Protein AF-A0A7S1RUU5-F1 (afdb_monomer_lite)

Organism: Alexandrium catenella (NCBI:txid2925)

Radius of gyration: 19.81 Å; chains: 1; bounding box: 54×45×50 Å

Foldseek 3Di:
DDADDADAPFPPPPPPPPPPPPPVAQFDWDDDPPDIDTARPVDRDQDDAAAALCLVPDDDDPVSLVQLQCLLLQQRLSLQACDPPRPSHLVVLLVSLLCSQQLVVDDPVCSSVCLVPQQAAEDELHCPFQSSHQSLSNVLSNQLSCQVSCVNSVDDHYYHYDYHPHDARQQLRSLQQAALVSSLVSLVVCQVDPDANSRHPDDQSNADDPVSGRSGDNDSQSHARDHNVNVCVVPVPPHSVVQSVLLVVLCVVCSNPSSHHSRNSSVVSDPDD

pLDDT: mean 83.06, std 15.88, range [25.0, 97.94]

Secondary structure (DSSP, 8-state):
-PPPP-----TTS-----TTS-TT--EEEEEETTEEEEEESS------PPPP-STTTSPPSHHHHHHHHHHTTT--GGGG---TT-TT-HHHHHHHHHHHH-GGGS-TTTHHHHHHH---EEE-STT-GGG---HHHHHHHHHHHHHHHHHHHTS---EEE---SS-SS-TTGGGGGS-HHHHHHHHHHHHHSPPPGGG----GGGSBTTTT-B-S---GGG--S--HHHHHHHHTTS-HHHHHHHHHHHHHHTTT--SS-HHHHHHHHS---

Structure (mmCIF, N/CA/C/O backbone):
data_AF-A0A7S1RUU5-F1
#
_entry.id   AF-A0A7S1RUU5-F1
#
loop_
_atom_site.group_PDB
_atom_site.id
_atom_site.type_symbol
_atom_site.label_atom_id
_atom_site.label_alt_id
_atom_site.label_comp_id
_atom_site.label_asym_id
_atom_site.label_entity_id
_atom_site.label_seq_id
_atom_site.pdbx_PDB_ins_code
_atom_site.Cartn_x
_atom_site.Cartn_y
_atom_site.Cartn_z
_atom_site.occupancy
_atom_site.B_iso_or_equiv
_atom_site.auth_seq_id
_atom_site.auth_comp_id
_atom_site.auth_asym_id
_atom_site.auth_atom_id
_atom_site.pdbx_PDB_model_num
ATOM 1 N N . LEU A 1 1 ? 2.319 -12.637 14.280 1.00 29.95 1 LEU A N 1
ATOM 2 C CA . LEU A 1 1 ? 2.050 -12.826 12.838 1.00 29.95 1 LEU A CA 1
ATOM 3 C C . LEU A 1 1 ? 1.387 -14.181 12.649 1.00 29.95 1 LEU A C 1
ATOM 5 O O . LEU A 1 1 ? 2.062 -15.201 12.710 1.00 29.95 1 LEU A O 1
ATOM 9 N N . SER A 1 2 ? 0.064 -14.190 12.523 1.00 25.34 2 SER A N 1
ATOM 10 C CA . SER A 1 2 ? -0.709 -15.394 12.212 1.00 25.34 2 SER A CA 1
ATOM 11 C C . SER A 1 2 ? -0.719 -15.558 10.691 1.00 25.34 2 SER A C 1
ATOM 13 O O . SER A 1 2 ? -1.068 -14.617 9.984 1.00 25.34 2 SER A O 1
ATOM 15 N N . ALA A 1 3 ? -0.274 -16.706 10.177 1.00 25.00 3 ALA A N 1
ATOM 16 C CA . ALA A 1 3 ? -0.240 -16.968 8.739 1.00 25.00 3 ALA A CA 1
ATOM 17 C C . ALA A 1 3 ? -1.670 -16.980 8.165 1.00 25.00 3 ALA A C 1
ATOM 19 O O . ALA A 1 3 ? -2.536 -17.701 8.661 1.00 25.00 3 ALA A O 1
ATOM 20 N N . GLY A 1 4 ? -1.915 -16.139 7.156 1.00 27.47 4 GLY A N 1
ATOM 21 C CA . GLY A 1 4 ? -3.232 -15.925 6.559 1.00 27.47 4 GLY A CA 1
ATOM 22 C C . GLY A 1 4 ? -3.728 -17.086 5.695 1.00 27.47 4 GLY A C 1
ATOM 23 O O . GLY A 1 4 ? -2.956 -17.896 5.182 1.00 27.47 4 GLY A O 1
ATOM 24 N N . ILE A 1 5 ? -5.047 -17.131 5.513 1.00 26.55 5 ILE A N 1
ATOM 25 C CA . ILE A 1 5 ? -5.743 -18.029 4.588 1.00 26.55 5 ILE A CA 1
ATOM 26 C C . ILE A 1 5 ? -5.296 -17.695 3.157 1.00 26.55 5 ILE A C 1
ATOM 28 O O . ILE A 1 5 ? -5.453 -16.565 2.696 1.00 26.55 5 ILE A O 1
ATOM 32 N N . ALA A 1 6 ? -4.748 -18.680 2.443 1.00 32.59 6 ALA A N 1
ATOM 33 C CA . ALA A 1 6 ? -4.394 -18.548 1.035 1.00 32.59 6 ALA A CA 1
ATOM 34 C C . ALA A 1 6 ? -5.669 -18.481 0.176 1.00 32.59 6 ALA A C 1
ATOM 36 O O . ALA A 1 6 ? -6.250 -19.507 -0.171 1.00 32.59 6 ALA A O 1
ATOM 37 N N . ALA A 1 7 ? -6.111 -17.272 -0.169 1.00 41.06 7 ALA A N 1
ATOM 38 C CA . ALA A 1 7 ? -7.135 -17.049 -1.183 1.00 41.06 7 ALA A CA 1
ATOM 39 C C . ALA A 1 7 ? -6.460 -16.497 -2.453 1.00 41.06 7 ALA A C 1
ATOM 41 O O . ALA A 1 7 ? -5.895 -15.403 -2.411 1.00 41.06 7 ALA A O 1
ATOM 42 N N . PRO A 1 8 ? -6.457 -17.227 -3.583 1.00 49.66 8 PRO A N 1
ATOM 43 C CA . PRO A 1 8 ? -5.922 -16.694 -4.829 1.00 49.66 8 PRO A CA 1
ATOM 44 C C . PRO A 1 8 ? -6.859 -15.607 -5.383 1.00 49.66 8 PRO A C 1
ATOM 46 O O . PRO A 1 8 ? -8.015 -15.886 -5.691 1.00 49.66 8 PRO A O 1
ATOM 49 N N . CYS A 1 9 ? -6.366 -14.384 -5.595 1.00 54.88 9 CYS A N 1
ATOM 50 C CA . CYS A 1 9 ? -7.104 -13.320 -6.298 1.00 54.88 9 CYS A CA 1
ATOM 51 C C . CYS A 1 9 ? -7.054 -13.520 -7.827 1.00 54.88 9 CYS A C 1
ATOM 53 O O . CYS A 1 9 ? -6.570 -12.661 -8.560 1.00 54.88 9 CYS A O 1
ATOM 55 N N . ARG A 1 10 ? -7.480 -14.684 -8.336 1.00 56.88 10 ARG A N 1
ATOM 56 C CA . ARG A 1 10 ? -7.350 -15.048 -9.760 1.00 56.88 10 ARG A CA 1
ATOM 57 C C . ARG A 1 10 ? -8.656 -14.874 -10.538 1.00 56.88 10 ARG A C 1
ATOM 59 O O . ARG A 1 10 ? -9.608 -15.604 -10.291 1.00 56.88 10 ARG A O 1
ATOM 66 N N . TYR A 1 11 ? -8.671 -14.004 -11.553 1.00 60.28 11 TYR A N 1
ATOM 67 C CA . TYR A 1 11 ? -9.849 -13.803 -12.419 1.00 60.28 11 TYR A CA 1
ATOM 68 C C . TYR A 1 11 ? -10.211 -15.042 -13.252 1.00 60.28 11 TYR A C 1
ATOM 70 O O . TYR A 1 11 ? -11.379 -15.353 -13.443 1.00 60.28 11 TYR A O 1
ATOM 78 N N . ASN A 1 12 ? -9.201 -15.784 -13.710 1.00 62.62 12 ASN A N 1
ATOM 79 C CA . ASN A 1 12 ? -9.405 -17.033 -14.442 1.00 62.62 12 ASN A CA 1
ATOM 80 C C . ASN A 1 12 ? -9.561 -18.257 -13.529 1.00 62.62 12 ASN A C 1
ATOM 82 O O . ASN A 1 12 ? -9.602 -19.380 -14.028 1.00 62.62 12 ASN A O 1
ATOM 86 N N . SER A 1 13 ? -9.599 -18.072 -12.205 1.00 60.09 13 SER A N 1
ATOM 87 C CA . SER A 1 13 ? -10.030 -19.157 -11.331 1.00 60.09 13 SER A CA 1
ATOM 88 C C . SER A 1 13 ? -11.549 -19.220 -11.376 1.00 60.09 13 SER A C 1
ATOM 90 O O . SER A 1 13 ? -12.223 -18.195 -11.275 1.00 60.09 13 SER A O 1
ATOM 92 N N . HIS A 1 14 ? -12.096 -20.419 -11.566 1.00 49.75 14 HIS A N 1
ATOM 93 C CA . HIS A 1 14 ? -13.533 -20.597 -11.444 1.00 49.75 14 HIS A CA 1
ATOM 94 C C . HIS A 1 14 ? -13.940 -20.169 -10.034 1.00 49.75 14 HIS A C 1
ATOM 96 O O . HIS A 1 14 ? -13.431 -20.705 -9.048 1.00 49.75 14 HIS A O 1
ATOM 102 N N . LEU A 1 15 ? -14.845 -19.192 -9.944 1.00 46.38 15 LEU A N 1
ATOM 103 C CA . LEU A 1 15 ? -15.524 -18.861 -8.699 1.00 46.38 15 LEU A CA 1
ATOM 104 C C . LEU A 1 15 ? -16.355 -20.079 -8.295 1.00 46.38 15 LEU A C 1
ATOM 106 O O . LEU A 1 15 ? -17.493 -20.251 -8.727 1.00 46.38 15 LEU A O 1
ATOM 110 N N . PHE A 1 16 ? -15.767 -20.944 -7.475 1.00 42.84 16 PHE A N 1
ATOM 111 C CA . PHE A 1 16 ? -16.513 -21.953 -6.746 1.00 42.84 16 PHE A CA 1
ATOM 112 C C . PHE A 1 16 ? -17.223 -21.232 -5.607 1.00 42.84 16 PHE A C 1
ATOM 114 O O . PHE A 1 16 ? -16.677 -21.054 -4.518 1.00 42.84 16 PHE A O 1
ATOM 121 N N . LEU A 1 17 ? -18.435 -20.753 -5.889 1.00 40.97 17 LEU A N 1
ATOM 122 C CA . LEU A 1 17 ? -19.373 -20.425 -4.827 1.00 40.97 17 LEU A CA 1
ATOM 123 C C . LEU A 1 17 ? -19.598 -21.722 -4.053 1.00 40.97 17 LEU A C 1
ATOM 125 O O . LEU A 1 17 ? -20.041 -22.711 -4.637 1.00 40.97 17 LEU A O 1
ATOM 129 N N . ASP A 1 18 ? -19.231 -21.737 -2.770 1.00 45.69 18 ASP A N 1
ATOM 130 C CA . ASP A 1 18 ? -19.572 -22.853 -1.892 1.00 45.69 18 ASP A CA 1
ATOM 131 C C . ASP A 1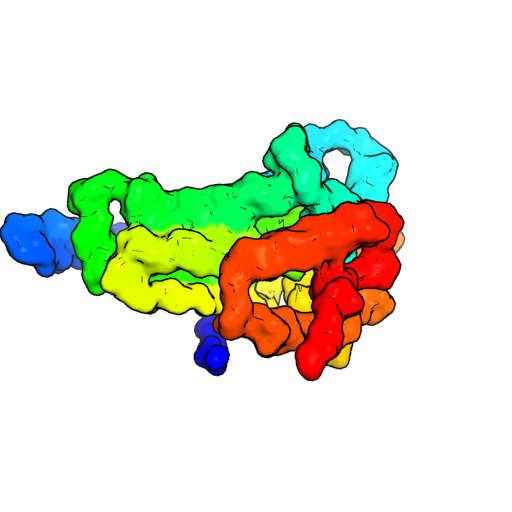 18 ? -21.087 -23.074 -2.033 1.00 45.69 18 ASP A C 1
ATOM 133 O O . ASP A 1 18 ? -21.839 -22.120 -1.817 1.00 45.69 18 ASP A O 1
ATOM 137 N N . PRO A 1 19 ? -21.550 -24.268 -2.448 1.00 49.25 19 PRO A N 1
ATOM 138 C CA . PRO A 1 19 ? -22.968 -24.527 -2.689 1.00 49.25 19 PRO A CA 1
ATOM 139 C C . PRO A 1 19 ? -23.821 -24.362 -1.424 1.00 49.25 19 PRO A C 1
ATOM 141 O O . PRO A 1 19 ? -25.038 -24.226 -1.525 1.00 49.25 19 PRO A O 1
ATOM 144 N N . ASN A 1 20 ? -23.194 -24.335 -0.243 1.00 46.94 20 ASN A N 1
ATOM 145 C CA . ASN A 1 20 ? -23.843 -24.016 1.024 1.00 46.94 20 ASN A CA 1
ATOM 146 C C . ASN A 1 20 ? -23.907 -22.509 1.309 1.00 46.94 20 ASN A C 1
ATOM 148 O O . ASN A 1 20 ? -24.533 -22.116 2.290 1.00 46.94 20 ASN A O 1
ATOM 152 N N . THR A 1 21 ? -23.284 -21.661 0.483 1.00 42.62 21 THR A N 1
ATOM 153 C CA . THR A 1 21 ? -23.424 -20.203 0.561 1.00 42.62 21 THR A CA 1
ATOM 154 C C . THR A 1 21 ? -24.856 -19.859 0.169 1.00 42.62 21 THR A C 1
ATOM 156 O O . THR A 1 21 ? -25.225 -20.019 -0.999 1.00 42.62 21 THR A O 1
ATOM 159 N N . PRO A 1 22 ? -25.695 -19.395 1.107 1.00 49.03 22 PRO A N 1
ATOM 160 C CA . PRO A 1 22 ? -27.088 -19.127 0.806 1.00 49.03 22 PRO A CA 1
ATOM 161 C C . PRO A 1 22 ? -27.187 -17.943 -0.164 1.00 49.03 22 PRO A C 1
ATOM 163 O O . PRO A 1 22 ? -27.028 -16.785 0.219 1.00 49.03 22 PRO A O 1
ATOM 166 N N . LEU A 1 23 ? -27.525 -18.224 -1.426 1.00 54.50 23 LEU A N 1
ATOM 167 C CA . LEU A 1 23 ? -27.848 -17.202 -2.435 1.00 54.50 23 LEU A CA 1
ATOM 168 C C . LEU A 1 23 ? -29.144 -16.433 -2.101 1.00 54.50 23 LEU A C 1
ATOM 170 O O . LEU A 1 23 ? -29.489 -15.463 -2.768 1.00 54.50 23 LEU A O 1
ATOM 174 N N . THR A 1 24 ? -29.866 -16.859 -1.060 1.00 61.50 24 THR A N 1
ATOM 175 C CA . THR A 1 24 ? -31.134 -16.286 -0.589 1.00 61.50 24 THR A CA 1
ATOM 176 C C . THR A 1 24 ? -30.972 -15.199 0.479 1.00 61.50 24 THR A C 1
ATOM 178 O O . THR A 1 24 ? -31.985 -14.723 0.984 1.00 61.50 24 THR A O 1
ATOM 181 N N . SER A 1 25 ? -29.732 -14.786 0.782 1.00 61.00 25 SER A N 1
ATOM 182 C CA . SER A 1 25 ? -29.284 -13.862 1.844 1.00 61.00 25 SER A CA 1
ATOM 183 C C . SER A 1 25 ? -28.540 -14.612 2.946 1.00 61.00 25 SER A C 1
ATOM 185 O O . SER A 1 25 ? -29.095 -15.491 3.600 1.00 61.00 25 SER A O 1
ATOM 187 N N . ASP A 1 26 ? -27.296 -14.210 3.190 1.00 67.56 26 ASP A N 1
ATOM 188 C CA . ASP A 1 26 ? -26.484 -14.650 4.324 1.00 67.56 26 ASP A CA 1
ATOM 189 C C . ASP A 1 26 ? -26.643 -13.722 5.538 1.00 67.56 26 ASP A C 1
ATOM 191 O O . ASP A 1 26 ? -25.871 -13.795 6.493 1.00 67.56 26 ASP A O 1
ATOM 195 N N . LEU A 1 27 ? -27.636 -12.826 5.506 1.00 67.31 27 LEU A N 1
ATOM 196 C CA . LEU A 1 27 ? -27.842 -11.851 6.560 1.00 67.31 27 LEU A CA 1
ATOM 197 C C . LEU A 1 27 ? -28.406 -12.529 7.810 1.00 67.31 27 LEU A C 1
ATOM 199 O O . LEU A 1 27 ? -29.597 -12.855 7.866 1.00 67.31 27 LEU A O 1
ATOM 203 N N . VAL A 1 28 ? -27.579 -12.651 8.841 1.00 72.06 28 VAL A N 1
ATOM 204 C CA . VAL A 1 28 ? -27.987 -13.064 10.181 1.00 72.06 28 VAL A CA 1
ATOM 205 C C . VAL A 1 28 ? -28.485 -11.861 10.969 1.00 72.06 28 VAL A C 1
ATOM 207 O O . VAL A 1 28 ? -28.018 -10.730 10.800 1.00 72.06 28 VAL A O 1
ATOM 210 N N . ALA A 1 29 ? -29.475 -12.092 11.828 1.00 79.19 29 ALA A N 1
ATOM 211 C CA . ALA A 1 29 ? -29.959 -11.051 12.714 1.00 79.19 29 ALA A CA 1
ATOM 212 C C . ALA A 1 29 ? -29.127 -11.034 13.999 1.00 79.19 29 ALA A C 1
ATOM 214 O O . ALA A 1 29 ? -29.118 -12.019 14.734 1.00 79.19 29 ALA A O 1
ATOM 215 N N . VAL A 1 30 ? -28.478 -9.910 14.286 1.00 72.56 30 VAL A N 1
ATOM 216 C CA . VAL A 1 30 ? -27.672 -9.716 15.495 1.00 72.56 30 VAL A CA 1
ATOM 217 C C . VAL A 1 30 ? -28.411 -8.753 16.416 1.00 72.56 30 VAL A C 1
ATOM 219 O O . VAL A 1 30 ? -28.721 -7.623 16.032 1.00 72.56 30 VAL A O 1
ATOM 222 N N . GLY A 1 31 ? -28.750 -9.228 17.615 1.00 74.31 31 GLY A N 1
ATOM 223 C CA . GLY A 1 31 ? -29.328 -8.409 18.677 1.00 74.31 31 GLY A CA 1
ATOM 224 C C . GLY A 1 31 ? -28.224 -7.730 19.481 1.00 74.31 31 GLY A C 1
ATOM 225 O O . GLY A 1 31 ? -27.305 -8.399 19.944 1.00 74.31 31 GLY A O 1
ATOM 226 N N . LEU A 1 32 ? -28.315 -6.413 19.639 1.00 73.88 32 LEU A N 1
ATOM 227 C CA . LEU A 1 32 ? -27.397 -5.602 20.439 1.00 73.88 32 LEU A CA 1
ATOM 228 C C . LEU A 1 32 ? -28.224 -4.641 21.291 1.00 73.88 32 LEU A C 1
ATOM 230 O O . LEU A 1 32 ? -28.735 -3.636 20.790 1.00 73.88 32 LEU A O 1
ATOM 234 N N . GLY A 1 33 ? -28.385 -4.984 22.572 1.00 82.31 33 GLY A N 1
ATOM 235 C CA . GLY A 1 33 ? -29.375 -4.344 23.440 1.00 82.31 33 GLY A CA 1
ATOM 236 C C . GLY A 1 33 ? -30.786 -4.492 22.859 1.00 82.31 33 GLY A C 1
ATOM 237 O O . GLY A 1 33 ? -31.146 -5.563 22.374 1.00 82.31 33 GLY A O 1
ATOM 238 N N . ASP A 1 34 ? -31.546 -3.395 22.829 1.00 84.62 34 ASP A N 1
ATOM 239 C CA . ASP A 1 34 ? -32.913 -3.353 22.282 1.00 84.62 34 ASP A CA 1
ATOM 240 C C . ASP A 1 34 ? -32.967 -3.205 20.748 1.00 84.62 34 ASP A C 1
ATOM 242 O O . ASP A 1 34 ? -34.040 -3.054 20.160 1.00 84.62 34 ASP A O 1
ATOM 246 N N . ARG A 1 35 ? -31.813 -3.209 20.066 1.00 72.88 35 ARG A N 1
ATOM 247 C CA . ARG A 1 35 ? -31.725 -3.034 18.610 1.00 72.88 35 ARG A CA 1
ATOM 248 C C . ARG A 1 35 ? -31.396 -4.345 17.911 1.00 72.88 35 ARG A C 1
ATOM 250 O O . ARG A 1 35 ? -30.600 -5.150 18.392 1.00 72.88 35 ARG A O 1
ATOM 257 N N . ARG A 1 36 ? -31.976 -4.529 16.724 1.00 79.38 36 ARG A N 1
ATOM 258 C CA . ARG A 1 36 ? -31.736 -5.689 15.861 1.00 79.38 36 ARG A CA 1
ATOM 259 C C . ARG A 1 36 ? -31.133 -5.236 14.539 1.00 79.38 36 ARG A C 1
ATOM 261 O O . ARG A 1 36 ? -31.732 -4.437 13.825 1.00 79.38 36 ARG A O 1
ATOM 268 N N . TYR A 1 37 ? -29.969 -5.779 14.215 1.00 75.81 37 TYR A N 1
ATOM 269 C CA . TYR A 1 37 ? -29.240 -5.512 12.979 1.00 75.81 37 TYR A CA 1
ATOM 270 C C . TYR A 1 37 ? -29.306 -6.734 12.067 1.00 75.81 37 TY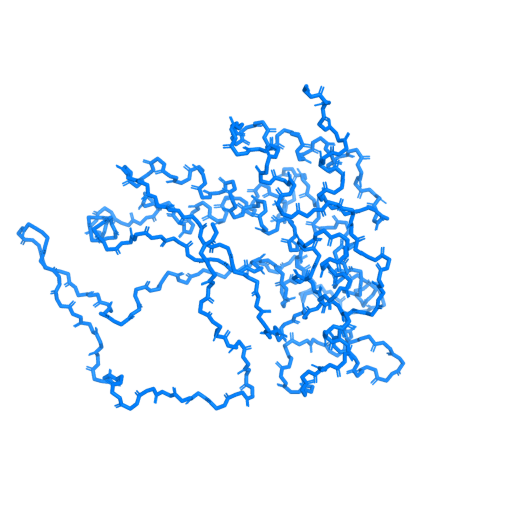R A C 1
ATOM 272 O O . TYR A 1 37 ? -29.440 -7.858 12.550 1.00 75.81 37 TYR A O 1
ATOM 280 N N . ARG A 1 38 ? -29.205 -6.529 10.753 1.00 73.75 38 ARG A N 1
ATOM 281 C CA . ARG A 1 38 ? -28.983 -7.604 9.780 1.00 73.75 38 ARG A CA 1
ATOM 282 C C . ARG A 1 38 ? -27.591 -7.432 9.195 1.00 73.75 38 ARG A C 1
ATOM 284 O O . ARG A 1 38 ? -27.314 -6.398 8.598 1.00 73.75 38 ARG A O 1
ATOM 291 N N . VAL A 1 39 ? -26.734 -8.424 9.389 1.00 65.56 39 VAL A N 1
ATOM 292 C CA . VAL A 1 39 ? -25.335 -8.405 8.939 1.00 65.56 39 VAL A CA 1
ATOM 293 C C . VAL A 1 39 ? -25.023 -9.703 8.219 1.00 65.56 39 VAL A C 1
ATOM 295 O O . VAL A 1 39 ? -25.593 -10.733 8.564 1.00 65.56 39 VAL A O 1
ATOM 298 N N . SER A 1 40 ? -24.137 -9.666 7.227 1.00 64.38 40 SER A N 1
ATOM 299 C CA . SER A 1 40 ? -23.639 -10.885 6.583 1.00 64.38 40 SER A CA 1
ATOM 300 C C . SER A 1 40 ? -23.015 -11.792 7.648 1.00 64.38 40 SER A C 1
ATOM 302 O O . SER A 1 40 ? -22.078 -11.394 8.338 1.00 64.38 40 SER A O 1
ATOM 304 N N . GLY A 1 41 ? -23.570 -12.991 7.818 1.00 60.97 41 GLY A N 1
ATOM 305 C CA . GLY A 1 41 ? -23.084 -13.993 8.764 1.00 60.97 41 GLY A CA 1
ATOM 306 C C . GLY A 1 41 ? -21.882 -14.772 8.243 1.00 60.97 41 GLY A C 1
ATOM 307 O O . GLY A 1 41 ? -21.214 -15.442 9.024 1.00 60.97 41 GLY A O 1
ATOM 308 N N . SER A 1 42 ? -21.604 -14.686 6.937 1.00 59.53 42 SER A N 1
ATOM 309 C CA . SER A 1 42 ? -20.472 -15.367 6.313 1.00 59.53 42 SER A CA 1
ATOM 310 C C . SER A 1 42 ? -19.233 -14.473 6.205 1.00 59.53 42 SER A C 1
ATOM 312 O O . SER A 1 42 ? -18.125 -14.971 6.405 1.00 59.53 42 SER A O 1
ATOM 314 N N . ARG A 1 43 ? -19.390 -13.174 5.884 1.00 56.22 43 ARG A N 1
ATOM 315 C CA . ARG A 1 43 ? -18.287 -12.235 5.599 1.00 56.22 43 ARG A CA 1
ATOM 316 C C . ARG A 1 43 ? -18.723 -10.765 5.771 1.00 56.22 43 ARG A C 1
ATOM 318 O O . ARG A 1 43 ? -19.074 -10.121 4.780 1.00 56.22 43 ARG A O 1
ATOM 325 N N . PRO A 1 44 ? -18.671 -10.169 6.975 1.00 54.72 44 PRO A N 1
ATOM 326 C CA . PRO A 1 44 ? -18.772 -8.717 7.090 1.00 54.72 44 PRO A CA 1
ATOM 327 C C . PRO A 1 44 ? -17.517 -8.083 6.467 1.00 54.72 44 PRO A C 1
ATOM 329 O O . PRO A 1 44 ? -16.460 -8.027 7.085 1.00 54.72 44 PRO A O 1
ATOM 332 N N . PHE A 1 45 ? -17.621 -7.656 5.209 1.00 54.19 45 PHE A N 1
ATOM 333 C CA . PHE A 1 45 ? -16.537 -7.014 4.469 1.00 54.19 45 PHE A CA 1
ATOM 334 C C . PHE A 1 45 ? -16.796 -5.512 4.340 1.00 54.19 45 PHE A C 1
ATOM 336 O O . PHE A 1 45 ? -17.863 -5.093 3.889 1.00 54.19 45 PHE A O 1
ATOM 343 N N . LEU A 1 46 ? -15.802 -4.707 4.710 1.00 55.84 46 LEU A N 1
ATOM 344 C CA . LEU A 1 46 ? -15.747 -3.285 4.392 1.00 55.84 46 LEU A CA 1
ATOM 345 C C . LEU A 1 46 ? -14.873 -3.126 3.147 1.00 55.84 46 LEU A C 1
ATOM 347 O O . LEU A 1 46 ? -13.662 -3.329 3.195 1.00 55.84 46 LEU A O 1
ATOM 351 N N . ALA A 1 47 ? -15.510 -2.811 2.020 1.00 53.75 47 ALA A N 1
ATOM 352 C CA . ALA A 1 47 ? -14.825 -2.546 0.764 1.00 53.75 47 ALA A CA 1
ATOM 353 C C . ALA A 1 47 ? -14.419 -1.077 0.702 1.00 53.75 47 ALA A C 1
ATOM 355 O O . ALA A 1 47 ? -15.266 -0.198 0.859 1.00 53.75 47 ALA A O 1
ATOM 356 N N . PHE A 1 48 ? -13.161 -0.803 0.384 1.00 64.19 48 PHE A N 1
ATOM 357 C CA . PHE A 1 48 ? -12.759 0.521 -0.061 1.00 64.19 48 PHE A CA 1
ATOM 358 C C . PHE A 1 48 ? -11.708 0.383 -1.167 1.00 64.19 48 PHE A C 1
ATOM 360 O O . PHE A 1 48 ? -10.904 -0.551 -1.168 1.00 64.19 48 PHE A O 1
ATOM 367 N N . MET A 1 49 ? -11.781 1.262 -2.163 1.00 60.03 49 MET A N 1
ATOM 368 C CA . MET A 1 49 ? -10.938 1.197 -3.355 1.00 60.03 49 MET A CA 1
ATOM 369 C C . MET A 1 49 ? -9.756 2.151 -3.200 1.00 60.03 49 MET A C 1
ATOM 371 O O . MET A 1 49 ? -9.921 3.272 -2.723 1.00 60.03 49 MET A O 1
ATOM 375 N N . SER A 1 50 ? -8.564 1.703 -3.596 1.00 66.44 50 SER A N 1
ATOM 376 C CA . SER A 1 50 ? -7.422 2.595 -3.813 1.00 66.44 50 SER A CA 1
ATOM 377 C C . SER A 1 50 ? -7.725 3.599 -4.924 1.00 66.44 50 SER A C 1
ATOM 379 O O . SER A 1 50 ? -8.511 3.316 -5.829 1.00 66.44 50 SER A O 1
ATOM 381 N N . GLU A 1 51 ? -7.047 4.742 -4.894 1.00 68.88 51 GLU A N 1
ATOM 382 C CA . GLU A 1 51 ? -7.076 5.702 -5.995 1.00 68.88 51 GLU A CA 1
ATOM 383 C C . GLU A 1 51 ? -5.881 5.487 -6.933 1.00 68.88 51 GLU A C 1
ATOM 385 O O . GLU A 1 51 ? -4.755 5.248 -6.495 1.00 68.88 51 GLU A O 1
ATOM 390 N N . ASN A 1 52 ? -6.125 5.578 -8.243 1.00 73.12 52 ASN A N 1
ATOM 391 C CA . ASN A 1 52 ? -5.071 5.534 -9.254 1.00 73.12 52 ASN A CA 1
ATOM 392 C C . ASN A 1 52 ? -4.260 6.832 -9.222 1.00 73.12 52 ASN A C 1
ATOM 394 O O . ASN A 1 52 ? -4.851 7.895 -9.369 1.00 73.12 52 ASN A O 1
ATOM 398 N N . GLN A 1 53 ? -2.928 6.770 -9.168 1.00 78.62 53 GLN A N 1
ATOM 399 C CA . GLN A 1 53 ? -2.066 7.967 -9.148 1.00 78.62 53 GLN A CA 1
ATOM 400 C C . GLN A 1 53 ? -1.914 8.670 -10.521 1.00 78.62 53 GLN A C 1
ATOM 402 O O . GLN A 1 53 ? -0.912 9.324 -10.808 1.00 78.62 53 GLN A O 1
ATOM 407 N N . GLY A 1 54 ? -2.918 8.555 -11.391 1.00 76.12 54 GLY A N 1
ATOM 408 C CA . GLY A 1 54 ? -2.936 9.104 -12.749 1.00 76.12 54 GLY A CA 1
ATOM 409 C C . GLY A 1 54 ? -2.434 8.139 -13.824 1.00 76.12 54 GLY A C 1
ATOM 410 O O . GLY A 1 54 ? -2.728 8.338 -14.996 1.00 76.12 54 GLY A O 1
ATOM 411 N N . PHE A 1 55 ? -1.774 7.038 -13.456 1.00 82.06 55 PHE A N 1
ATOM 412 C CA . PHE A 1 55 ? -1.165 6.103 -14.401 1.00 82.06 55 PHE A CA 1
ATOM 413 C C . PHE A 1 55 ? -2.108 5.473 -15.441 1.00 82.06 55 PHE A C 1
ATOM 415 O O . PHE A 1 55 ? -1.646 5.047 -16.498 1.00 82.06 55 PHE A O 1
ATOM 422 N N . ILE A 1 56 ? -3.411 5.400 -15.158 1.00 79.12 56 ILE A N 1
ATOM 423 C CA . ILE A 1 56 ? -4.425 4.916 -16.115 1.00 79.12 56 ILE A CA 1
ATOM 424 C C . ILE A 1 56 ? -5.120 6.072 -16.850 1.00 79.12 56 ILE A C 1
ATOM 426 O O . ILE A 1 56 ? -5.604 5.888 -17.964 1.00 79.12 56 ILE A O 1
ATOM 430 N N . THR A 1 57 ? -5.196 7.253 -16.236 1.00 81.75 57 THR A N 1
ATOM 431 C CA . THR A 1 57 ? -5.978 8.390 -16.749 1.00 81.75 57 THR A CA 1
ATOM 432 C C . THR A 1 57 ? -5.154 9.410 -17.528 1.00 81.75 57 THR A C 1
ATOM 434 O O . THR A 1 57 ? -5.727 10.220 -18.253 1.00 81.75 57 THR A O 1
ATOM 437 N N . ASP A 1 58 ? -3.835 9.410 -17.349 1.00 86.00 58 ASP A N 1
ATOM 438 C CA . ASP A 1 58 ? -2.918 10.305 -18.046 1.00 86.00 58 ASP A CA 1
ATOM 439 C C . ASP A 1 58 ? -2.884 9.992 -19.550 1.00 86.00 58 ASP A C 1
ATOM 441 O O . ASP A 1 58 ? -3.180 8.878 -19.992 1.00 86.00 58 ASP A O 1
ATOM 445 N N . ALA A 1 59 ? -2.532 10.996 -20.360 1.00 88.38 59 ALA A N 1
ATOM 446 C CA . ALA A 1 59 ? -2.506 10.846 -21.810 1.00 88.38 59 ALA A CA 1
ATOM 447 C C . ALA A 1 59 ? -1.512 9.741 -22.228 1.00 88.38 59 ALA A C 1
ATOM 449 O O . ALA A 1 59 ? -0.355 9.764 -21.794 1.00 88.38 59 ALA A O 1
ATOM 450 N N . PRO A 1 60 ? -1.923 8.789 -23.086 1.00 90.06 60 PRO A N 1
ATOM 451 C CA . PRO A 1 60 ? -1.047 7.708 -23.513 1.00 90.06 60 PRO A CA 1
ATOM 452 C C . PRO A 1 60 ? 0.133 8.251 -24.328 1.00 90.06 60 PRO A C 1
ATOM 454 O O . PRO A 1 60 ? -0.015 9.178 -25.127 1.00 90.06 60 PRO A O 1
ATOM 457 N N . GLY A 1 61 ? 1.308 7.647 -24.153 1.00 90.56 61 GLY A N 1
ATOM 458 C CA . GLY A 1 61 ? 2.516 8.004 -24.891 1.00 90.56 61 GLY A CA 1
ATOM 459 C C . GLY A 1 61 ? 3.794 7.487 -24.224 1.00 90.56 61 GLY A C 1
ATOM 460 O O . GLY A 1 61 ? 3.736 6.957 -23.114 1.00 90.56 61 GLY A O 1
ATOM 461 N N . PRO A 1 62 ? 4.969 7.693 -24.848 1.00 92.06 62 PRO A N 1
ATOM 462 C CA . PRO A 1 62 ? 6.232 7.114 -24.377 1.00 92.06 62 PRO A CA 1
ATOM 463 C C . PRO A 1 62 ? 6.600 7.483 -22.934 1.00 92.06 62 PRO A C 1
ATOM 465 O O . PRO A 1 62 ? 7.162 6.667 -22.209 1.00 92.06 62 PRO A O 1
ATOM 468 N N . ALA A 1 63 ? 6.266 8.703 -22.503 1.00 92.06 63 ALA A N 1
ATOM 469 C CA . ALA A 1 63 ? 6.489 9.141 -21.127 1.00 92.06 63 ALA A CA 1
ATOM 470 C C . ALA A 1 63 ? 5.614 8.364 -20.130 1.00 92.06 63 ALA A C 1
ATOM 472 O O . ALA A 1 63 ? 6.100 7.952 -19.079 1.00 92.06 63 ALA A O 1
ATOM 473 N N . GLN A 1 64 ? 4.350 8.119 -20.483 1.00 91.12 64 GLN A N 1
ATOM 474 C CA . GLN A 1 64 ? 3.416 7.362 -19.657 1.00 91.12 64 GLN A CA 1
ATOM 475 C C . GLN A 1 64 ? 3.803 5.881 -19.585 1.00 91.12 64 GLN A C 1
ATOM 477 O O . GLN A 1 64 ? 3.769 5.287 -18.510 1.00 91.12 64 GLN A O 1
ATOM 482 N N . ASP A 1 65 ? 4.244 5.304 -20.702 1.00 90.19 65 ASP A N 1
ATOM 483 C CA . ASP A 1 65 ? 4.732 3.924 -20.755 1.00 90.19 65 ASP A CA 1
ATOM 484 C C . ASP A 1 65 ? 5.975 3.744 -19.872 1.00 90.19 65 ASP A C 1
ATOM 486 O O . ASP A 1 65 ? 6.043 2.818 -19.061 1.00 90.19 65 ASP A O 1
ATOM 490 N N . ALA A 1 66 ? 6.936 4.670 -19.963 1.00 91.44 66 ALA A N 1
ATOM 491 C CA . ALA A 1 66 ? 8.120 4.666 -19.107 1.00 91.44 66 ALA A CA 1
ATOM 492 C C . ALA A 1 66 ? 7.749 4.805 -17.622 1.00 91.44 66 ALA A C 1
ATOM 494 O O . ALA A 1 66 ? 8.286 4.081 -16.782 1.00 91.44 66 ALA A O 1
ATOM 495 N N . ALA A 1 67 ? 6.800 5.688 -17.304 1.00 92.50 67 ALA A N 1
ATOM 496 C CA . ALA A 1 67 ? 6.324 5.886 -15.943 1.00 92.50 67 ALA A CA 1
ATOM 497 C C . ALA A 1 67 ? 5.638 4.630 -15.387 1.00 92.50 67 ALA A C 1
ATOM 499 O O . ALA A 1 67 ? 5.932 4.227 -14.267 1.00 92.50 67 ALA A O 1
ATOM 500 N N . ILE A 1 68 ? 4.801 3.949 -16.175 1.00 91.62 68 ILE A N 1
ATOM 501 C CA . ILE A 1 68 ? 4.192 2.672 -15.780 1.00 91.62 68 ILE A CA 1
ATOM 502 C C . ILE A 1 68 ? 5.275 1.630 -15.488 1.00 91.62 68 ILE A C 1
ATOM 504 O O . ILE A 1 68 ? 5.230 0.988 -14.442 1.00 91.62 68 ILE A O 1
ATOM 508 N N . LEU A 1 69 ? 6.283 1.477 -16.353 1.00 90.69 69 LEU A N 1
ATOM 509 C CA . LEU A 1 69 ? 7.363 0.507 -16.134 1.00 90.69 69 LEU A CA 1
ATOM 510 C C . LEU A 1 69 ? 8.169 0.794 -14.858 1.00 90.69 69 LEU A C 1
ATOM 512 O O . LEU A 1 69 ? 8.545 -0.146 -14.155 1.00 90.69 69 LEU A O 1
ATOM 516 N N . LEU A 1 70 ? 8.404 2.070 -14.537 1.00 92.62 70 LEU A N 1
ATOM 517 C CA . LEU A 1 70 ? 9.003 2.479 -13.264 1.00 92.62 70 LEU A CA 1
ATOM 518 C C . LEU A 1 70 ? 8.068 2.187 -12.086 1.00 92.62 70 LEU A C 1
ATOM 520 O O . LEU A 1 70 ? 8.502 1.612 -11.088 1.00 92.62 70 LEU A O 1
ATOM 524 N N . ALA A 1 71 ? 6.782 2.511 -12.215 1.00 92.94 71 ALA A N 1
ATOM 525 C CA . ALA A 1 71 ? 5.799 2.345 -11.152 1.00 92.94 71 ALA A CA 1
ATOM 526 C C . ALA A 1 71 ? 5.630 0.873 -10.774 1.00 92.94 71 ALA A C 1
ATOM 528 O O . ALA A 1 71 ? 5.554 0.513 -9.598 1.00 92.94 71 ALA A O 1
ATOM 529 N N . ARG A 1 72 ? 5.696 -0.018 -11.769 1.00 91.94 72 ARG A N 1
ATOM 530 C CA . ARG A 1 72 ? 5.662 -1.462 -11.536 1.00 91.94 72 ARG A CA 1
ATOM 531 C C . ARG A 1 72 ? 6.779 -1.963 -10.623 1.00 91.94 72 ARG A C 1
ATOM 533 O O . ARG A 1 72 ? 6.583 -2.978 -9.953 1.00 91.94 72 ARG A O 1
ATOM 540 N N . ARG A 1 73 ? 7.905 -1.249 -10.605 1.00 93.06 73 ARG A N 1
ATOM 541 C CA . ARG A 1 73 ? 9.121 -1.531 -9.838 1.00 93.06 73 ARG A CA 1
ATOM 542 C C . ARG A 1 73 ? 9.214 -0.714 -8.538 1.00 93.06 73 ARG A C 1
ATOM 544 O O . ARG A 1 73 ? 10.269 -0.740 -7.920 1.00 93.06 73 ARG A O 1
ATOM 551 N N . ASN A 1 74 ? 8.160 0.014 -8.139 1.00 93.81 74 ASN A N 1
ATOM 552 C CA . ASN A 1 74 ? 8.186 0.985 -7.027 1.00 93.81 74 ASN A CA 1
ATOM 553 C C . ASN A 1 74 ? 9.232 2.096 -7.214 1.00 93.81 74 ASN A C 1
ATOM 555 O O . ASN A 1 74 ? 9.873 2.523 -6.258 1.00 93.81 74 ASN A O 1
ATOM 559 N N . LYS A 1 75 ? 9.476 2.528 -8.455 1.00 93.81 75 LYS A N 1
ATOM 560 C CA . LYS A 1 75 ? 10.544 3.485 -8.797 1.00 93.81 75 LYS A CA 1
ATOM 561 C C . LYS A 1 75 ? 10.041 4.793 -9.387 1.00 93.81 75 LYS A C 1
ATOM 563 O O . LYS A 1 75 ? 10.856 5.620 -9.788 1.00 93.81 75 LYS A O 1
ATOM 568 N N . GLU A 1 76 ? 8.732 4.982 -9.490 1.00 94.00 76 GLU A N 1
ATOM 569 C CA . GLU A 1 76 ? 8.189 6.208 -10.061 1.00 94.00 76 GLU A CA 1
ATOM 570 C C . GLU A 1 76 ? 8.030 7.271 -8.955 1.00 94.00 76 GLU A C 1
ATOM 572 O O . GLU A 1 76 ? 7.369 6.998 -7.950 1.00 94.00 76 GLU A O 1
ATOM 577 N N . PRO A 1 77 ? 8.635 8.471 -9.090 1.00 92.31 77 PRO A N 1
ATOM 578 C CA . PRO A 1 77 ? 8.652 9.479 -8.024 1.00 92.31 77 PRO A CA 1
ATOM 579 C C . PRO A 1 77 ? 7.278 9.909 -7.486 1.00 92.31 77 PRO A C 1
ATOM 581 O O . PRO A 1 77 ? 7.147 10.176 -6.293 1.00 92.31 77 PRO A O 1
ATOM 584 N N . ARG A 1 78 ? 6.229 9.940 -8.319 1.00 91.44 78 ARG A N 1
ATOM 585 C CA . ARG A 1 78 ? 4.850 10.264 -7.909 1.00 91.44 78 ARG A CA 1
ATOM 586 C C . ARG A 1 78 ? 4.301 9.272 -6.892 1.00 91.44 78 ARG A C 1
ATOM 588 O O . ARG A 1 78 ? 3.440 9.646 -6.101 1.00 91.44 78 ARG A O 1
ATOM 595 N N . GLN A 1 79 ? 4.794 8.031 -6.880 1.00 92.50 79 GLN A N 1
ATOM 596 C CA . GLN A 1 79 ? 4.367 7.031 -5.900 1.00 92.50 79 GLN A CA 1
ATOM 597 C C . GLN A 1 79 ? 4.796 7.390 -4.471 1.00 92.50 79 GLN A C 1
ATOM 599 O O . GLN A 1 79 ? 4.175 6.925 -3.517 1.00 92.50 79 GLN A O 1
ATOM 604 N N . ARG A 1 80 ? 5.843 8.215 -4.338 1.00 93.31 80 ARG A N 1
ATOM 605 C CA . ARG A 1 80 ? 6.512 8.586 -3.082 1.00 93.31 80 ARG A CA 1
ATOM 606 C C . ARG A 1 80 ? 6.306 10.060 -2.718 1.00 93.31 80 ARG A C 1
ATOM 608 O O . ARG A 1 80 ? 7.039 10.615 -1.905 1.00 93.31 80 ARG A O 1
ATOM 615 N N . ASP A 1 81 ? 5.334 10.711 -3.351 1.00 92.94 81 ASP A N 1
ATOM 616 C CA . ASP A 1 81 ? 5.067 12.130 -3.158 1.00 92.94 81 ASP A CA 1
ATOM 617 C C . ASP A 1 81 ? 4.538 12.405 -1.742 1.00 92.94 81 ASP A C 1
ATOM 619 O O . ASP A 1 81 ? 3.524 11.852 -1.315 1.00 92.94 81 ASP A O 1
ATOM 623 N N . VAL A 1 82 ? 5.219 13.286 -1.016 1.00 94.38 82 VAL A N 1
ATOM 624 C CA . VAL A 1 82 ? 4.849 13.750 0.332 1.00 94.38 82 VAL A CA 1
ATOM 625 C C . VAL A 1 82 ? 4.435 15.226 0.340 1.00 94.38 82 VAL A C 1
ATOM 627 O O . VAL A 1 82 ? 4.228 15.817 1.394 1.00 94.38 82 VAL A O 1
ATOM 630 N N . SER A 1 83 ? 4.280 15.851 -0.831 1.00 93.94 83 SER A N 1
ATOM 631 C CA . SER A 1 83 ? 3.846 17.242 -0.937 1.00 93.94 83 SER A CA 1
ATOM 632 C C . SER A 1 83 ? 2.394 17.414 -0.470 1.00 93.94 83 SER A C 1
ATOM 634 O O . SER A 1 83 ? 1.497 16.800 -1.053 1.00 93.94 83 SER A O 1
ATOM 636 N N . PRO A 1 84 ? 2.094 18.324 0.476 1.00 90.19 84 PRO A N 1
ATOM 637 C CA . PRO A 1 84 ? 0.721 18.567 0.937 1.00 90.19 84 PRO A CA 1
ATOM 638 C C . PRO A 1 84 ? -0.235 19.049 -0.165 1.00 90.19 84 PRO A C 1
ATOM 640 O O . PRO A 1 84 ? -1.451 18.886 -0.062 1.00 90.19 84 PRO A O 1
ATOM 643 N N . SER A 1 85 ? 0.300 19.668 -1.224 1.00 91.75 85 SER A N 1
ATOM 644 C CA . SER A 1 85 ? -0.485 20.172 -2.358 1.00 91.75 85 SER A CA 1
ATOM 645 C C . SER A 1 85 ? -0.789 19.107 -3.411 1.00 91.75 85 SER A C 1
ATOM 647 O O . SER A 1 85 ? -1.613 19.338 -4.298 1.00 91.75 85 SER A O 1
ATOM 649 N N . SER A 1 86 ? -0.138 17.94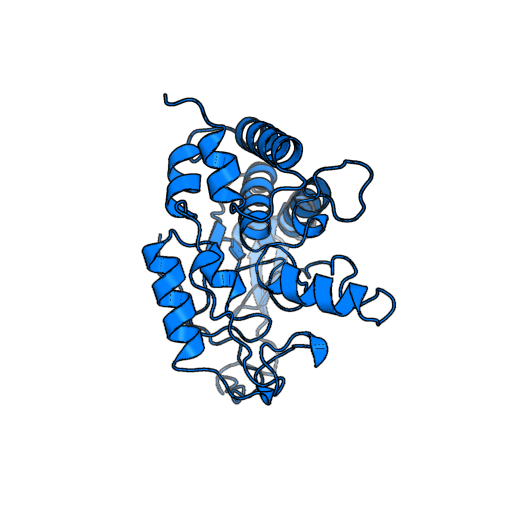5 -3.334 1.00 90.69 86 SER A N 1
ATOM 650 C CA . SER A 1 86 ? -0.357 16.861 -4.279 1.00 90.69 86 SER A CA 1
ATOM 651 C C . SER A 1 86 ? -1.629 16.097 -3.941 1.00 90.69 86 SER A C 1
ATOM 653 O O . SER A 1 86 ? -1.837 15.658 -2.810 1.00 90.69 86 SER A O 1
ATOM 655 N N . LYS A 1 87 ? -2.480 15.877 -4.948 1.00 85.81 87 LYS A N 1
ATOM 656 C CA . LYS A 1 87 ? -3.678 15.035 -4.797 1.00 85.81 87 LYS A CA 1
ATOM 657 C C . LYS A 1 87 ? -3.347 13.572 -4.482 1.00 85.81 87 LYS A C 1
ATOM 659 O O . LYS A 1 87 ? -4.208 12.860 -3.987 1.00 85.81 87 LYS A O 1
ATOM 664 N N . TRP A 1 88 ? -2.118 13.139 -4.763 1.00 84.38 88 TRP A N 1
ATOM 665 C CA . TRP A 1 88 ? -1.662 11.764 -4.566 1.00 84.38 88 TRP A CA 1
ATOM 666 C C . TRP A 1 88 ? -0.743 11.600 -3.360 1.00 84.38 88 TRP A C 1
ATOM 668 O O . TRP A 1 88 ? -0.147 10.532 -3.211 1.00 84.38 88 TRP A O 1
ATOM 678 N N . SER A 1 89 ? -0.613 12.645 -2.538 1.00 91.81 89 SER A N 1
ATOM 679 C CA . SER A 1 89 ? 0.362 12.668 -1.459 1.00 91.81 89 SER A CA 1
ATOM 680 C C . SER A 1 89 ? 0.152 11.534 -0.465 1.00 91.81 89 SER A C 1
ATOM 682 O O . SER A 1 89 ? -0.972 11.075 -0.233 1.00 91.81 89 SER A O 1
ATOM 684 N N . PHE A 1 90 ? 1.244 11.122 0.169 1.00 94.06 90 PHE A N 1
ATOM 685 C CA . PHE A 1 90 ? 1.241 10.145 1.248 1.00 94.06 90 PHE A CA 1
ATOM 686 C C . PHE A 1 90 ? 0.181 10.457 2.319 1.00 94.06 90 PHE A C 1
ATOM 688 O O . PHE A 1 90 ? -0.565 9.571 2.742 1.00 94.06 90 PHE A O 1
ATOM 695 N N . GLU A 1 91 ? 0.034 11.736 2.682 1.00 94.94 91 GLU A N 1
ATOM 696 C CA . GLU A 1 91 ? -0.978 12.198 3.633 1.00 94.94 91 GLU A CA 1
ATOM 697 C C . GLU A 1 91 ? -2.396 11.796 3.212 1.00 94.94 91 GLU A C 1
ATOM 699 O O . GLU A 1 91 ? -3.182 11.312 4.034 1.00 94.94 91 GLU A O 1
ATOM 704 N N . LYS A 1 92 ? -2.735 11.965 1.927 1.00 92.00 92 LYS A N 1
ATOM 705 C CA . LYS A 1 92 ? -4.058 11.603 1.406 1.00 92.00 92 LYS A CA 1
ATOM 706 C C . LYS A 1 92 ? -4.289 10.102 1.439 1.00 92.00 92 LYS A C 1
ATOM 708 O O . LYS A 1 92 ? -5.408 9.689 1.732 1.00 92.00 92 LYS A O 1
ATOM 713 N N . GLN A 1 93 ? -3.245 9.297 1.258 1.00 92.56 93 GLN A N 1
ATOM 714 C CA . GLN A 1 93 ? -3.344 7.843 1.393 1.00 92.56 93 GLN A CA 1
ATOM 715 C C . GLN A 1 93 ? -3.628 7.432 2.842 1.00 92.56 93 GLN A C 1
ATOM 717 O O . GLN A 1 93 ? -4.540 6.645 3.096 1.00 92.56 93 GLN A O 1
ATOM 722 N N . VAL A 1 94 ? -2.932 8.019 3.820 1.00 94.75 94 VAL A N 1
ATOM 723 C CA . VAL A 1 94 ? -3.215 7.739 5.239 1.00 94.75 94 VAL A CA 1
ATOM 724 C C . VAL A 1 94 ? -4.628 8.196 5.614 1.00 94.75 94 VAL A C 1
ATOM 726 O O . VAL A 1 94 ? -5.352 7.473 6.299 1.00 94.75 94 VAL A O 1
ATOM 729 N N . GLN A 1 95 ? -5.060 9.366 5.133 1.00 92.81 95 GLN A N 1
ATOM 730 C CA . GLN A 1 95 ? -6.422 9.864 5.350 1.00 92.81 95 GLN A CA 1
ATOM 731 C C . GLN A 1 95 ? -7.481 8.959 4.719 1.00 92.81 95 GLN A C 1
ATOM 733 O O . GLN A 1 95 ? -8.515 8.720 5.347 1.00 92.81 95 GLN A O 1
ATOM 738 N N . ALA A 1 96 ? -7.244 8.461 3.504 1.00 91.06 96 ALA A N 1
ATOM 739 C CA . ALA A 1 96 ? -8.141 7.535 2.826 1.00 91.06 96 ALA A CA 1
ATOM 740 C C . ALA A 1 96 ? -8.295 6.242 3.632 1.00 91.06 96 ALA A C 1
ATOM 742 O O . ALA A 1 96 ? -9.424 5.847 3.925 1.00 91.06 96 ALA A O 1
ATOM 743 N N . TRP A 1 97 ? -7.181 5.650 4.082 1.00 93.00 97 TRP A N 1
ATOM 744 C CA . TRP A 1 97 ? -7.218 4.476 4.954 1.00 93.00 97 TRP A CA 1
ATOM 745 C C . TRP A 1 97 ? -7.966 4.759 6.257 1.00 93.00 97 TRP A C 1
ATOM 747 O O . TRP A 1 97 ? -8.915 4.058 6.595 1.00 93.00 97 TRP A O 1
ATOM 757 N N . HIS A 1 98 ? -7.588 5.821 6.977 1.00 93.56 98 HIS A N 1
ATOM 758 C CA . HIS A 1 98 ? -8.225 6.200 8.237 1.00 93.56 98 HIS A CA 1
ATOM 759 C C . HIS A 1 98 ? -9.742 6.359 8.077 1.00 93.56 98 HIS A C 1
ATOM 761 O O . HIS A 1 98 ? -10.505 5.802 8.859 1.00 93.56 98 HIS A O 1
ATOM 767 N N . ARG A 1 99 ? -10.204 7.090 7.054 1.00 91.25 99 ARG A N 1
ATOM 768 C CA . ARG A 1 99 ? -11.642 7.273 6.787 1.00 91.25 99 ARG A CA 1
ATOM 769 C C . ARG A 1 99 ? -12.346 5.961 6.445 1.00 91.25 99 ARG A C 1
ATOM 771 O O . ARG A 1 99 ? -13.525 5.820 6.747 1.00 91.25 99 ARG A O 1
ATOM 778 N N . ALA A 1 100 ? -11.638 5.013 5.837 1.00 90.00 100 ALA A N 1
ATOM 779 C CA . ALA A 1 100 ? -12.184 3.706 5.507 1.00 90.00 100 ALA A CA 1
ATOM 780 C C . ALA A 1 100 ? -12.319 2.774 6.720 1.00 90.00 100 ALA A C 1
ATOM 782 O O . ALA A 1 100 ? -13.122 1.854 6.658 1.00 90.00 100 ALA A O 1
ATOM 783 N N . VAL A 1 101 ? -11.557 2.973 7.803 1.00 92.06 101 VAL A N 1
ATOM 784 C CA . VAL A 1 101 ? -11.517 2.011 8.928 1.00 92.06 101 VAL A CA 1
ATOM 785 C C . VAL A 1 101 ? -11.859 2.608 10.291 1.00 92.06 101 VAL A C 1
ATOM 787 O O . VAL A 1 101 ? -12.131 1.866 11.233 1.00 92.06 101 VAL A O 1
ATOM 790 N N . ALA A 1 102 ? -11.856 3.933 10.442 1.00 93.69 102 ALA A N 1
ATOM 791 C CA . ALA A 1 102 ? -12.255 4.574 11.687 1.00 93.69 102 ALA A CA 1
ATOM 792 C C . ALA A 1 102 ? -13.757 4.392 11.908 1.00 93.69 102 ALA A C 1
ATOM 794 O O . ALA A 1 102 ? -14.572 4.781 11.070 1.00 93.69 102 ALA A O 1
ATOM 795 N N . LEU A 1 103 ? -14.127 3.856 13.071 1.00 93.25 103 LEU A N 1
ATOM 796 C CA . LEU A 1 103 ? -15.515 3.593 13.441 1.00 93.25 103 LEU A CA 1
ATOM 797 C C . LEU A 1 103 ? -16.378 4.862 13.371 1.00 93.25 103 LEU A C 1
ATOM 799 O O . LEU A 1 103 ? -17.527 4.813 12.941 1.00 93.25 103 LEU A O 1
ATOM 803 N N . THR A 1 104 ? -15.798 6.008 13.726 1.00 95.06 104 THR A N 1
ATOM 804 C CA . THR A 1 104 ? -16.436 7.332 13.677 1.00 95.06 104 THR A CA 1
ATOM 805 C C . THR A 1 104 ? -16.694 7.851 12.261 1.00 95.06 104 THR A C 1
ATOM 807 O O . THR A 1 104 ? -17.402 8.841 12.105 1.00 95.06 104 THR A O 1
ATOM 810 N N . SER A 1 105 ? -16.160 7.200 11.224 1.00 91.25 105 SER A N 1
ATOM 811 C CA . SER A 1 105 ? -16.482 7.523 9.827 1.00 91.25 105 SER A CA 1
ATOM 812 C C . SER A 1 105 ? -17.822 6.925 9.382 1.00 91.25 105 SER A C 1
ATOM 814 O O . SER A 1 105 ? -18.342 7.287 8.328 1.00 91.25 105 SER A O 1
ATOM 816 N N . TYR A 1 106 ? -18.405 6.028 10.183 1.00 86.81 106 TYR A N 1
ATOM 817 C CA . TYR A 1 106 ? -19.708 5.417 9.937 1.00 86.81 106 TYR A CA 1
ATOM 818 C C . TYR A 1 106 ? -20.803 6.081 10.773 1.00 86.81 106 TYR A C 1
ATOM 820 O O . TYR A 1 106 ? -20.549 6.630 11.844 1.00 86.81 106 TYR A O 1
ATOM 828 N N . SER A 1 107 ? -22.056 5.979 10.316 1.00 86.38 107 SER A N 1
ATOM 829 C CA . SER A 1 107 ? -23.218 6.487 11.059 1.00 86.38 107 SER A CA 1
ATOM 830 C C . SER A 1 107 ? -23.274 5.922 12.483 1.00 86.38 107 SER A C 1
ATOM 832 O O . SER A 1 107 ? -23.182 4.708 12.668 1.00 86.38 107 SER A O 1
ATOM 834 N N . ASP A 1 108 ? -23.546 6.778 13.473 1.00 90.75 108 ASP A N 1
ATOM 835 C CA . ASP A 1 108 ? -23.735 6.395 14.884 1.00 90.75 108 ASP A CA 1
ATOM 836 C C . ASP A 1 108 ? -24.732 5.242 15.068 1.00 90.75 108 ASP A C 1
ATOM 838 O O . ASP A 1 108 ? -24.636 4.454 16.009 1.00 90.75 108 ASP A O 1
ATOM 842 N N . SER A 1 109 ? -25.689 5.107 14.144 1.00 81.81 109 SER A N 1
ATOM 843 C CA . SER A 1 109 ? -26.670 4.024 14.156 1.00 81.81 109 SER A CA 1
ATOM 844 C C . SER A 1 109 ? -26.060 2.631 13.960 1.00 81.81 109 SER A C 1
ATOM 846 O O . SER A 1 109 ? -26.592 1.682 14.528 1.00 81.81 109 SER A O 1
ATOM 848 N N . VAL A 1 110 ? -24.957 2.493 13.212 1.00 81.50 110 VAL A N 1
ATOM 849 C CA . VAL A 1 110 ? -24.308 1.200 12.908 1.00 81.50 110 VAL A CA 1
ATOM 850 C C . VAL A 1 110 ? -23.044 0.947 13.726 1.00 81.50 110 VAL A C 1
ATOM 852 O O . VAL A 1 110 ? -22.607 -0.200 13.828 1.00 81.50 110 VAL A O 1
ATOM 855 N N . GLN A 1 111 ? -22.476 1.980 14.353 1.00 86.88 111 GLN A N 1
ATOM 856 C CA . GLN A 1 111 ? -21.248 1.854 15.141 1.00 86.88 111 GLN A CA 1
ATOM 857 C C . GLN A 1 111 ? -21.318 0.785 16.250 1.00 86.88 111 GLN A C 1
ATOM 859 O O . GLN A 1 111 ? -20.343 0.046 16.388 1.00 86.88 111 GLN A O 1
ATOM 864 N N . PRO A 1 112 ? -22.422 0.616 17.015 1.00 87.31 112 PRO A N 1
ATOM 865 C CA . PRO A 1 112 ? -22.505 -0.450 18.016 1.00 87.31 112 PRO A CA 1
ATOM 866 C C . PRO A 1 112 ? -22.376 -1.850 17.408 1.00 87.31 112 PRO A C 1
ATOM 868 O O . PRO A 1 112 ? -21.731 -2.717 17.993 1.00 87.31 112 PRO A O 1
ATOM 871 N N . ALA A 1 113 ? -22.955 -2.064 16.221 1.00 83.50 113 ALA A N 1
ATOM 872 C CA . ALA A 1 113 ? -22.873 -3.339 15.516 1.00 83.50 113 ALA A CA 1
ATOM 873 C C . ALA A 1 113 ? -21.473 -3.603 14.977 1.00 83.50 113 ALA A C 1
ATOM 875 O O . ALA A 1 113 ? -20.929 -4.678 15.209 1.00 83.50 113 ALA A O 1
ATOM 876 N N . LEU A 1 114 ? -20.864 -2.609 14.330 1.00 86.94 114 LEU A N 1
ATOM 877 C CA . LEU A 1 114 ? -19.486 -2.719 13.859 1.00 86.94 114 LEU A CA 1
ATOM 878 C C . LEU A 1 114 ? -18.531 -2.996 15.024 1.00 86.94 114 LEU A C 1
ATOM 880 O O . LEU A 1 114 ? -17.741 -3.929 14.943 1.00 86.94 114 LEU A O 1
ATOM 884 N N . ARG A 1 115 ? -18.657 -2.267 16.139 1.00 89.81 115 ARG A N 1
ATOM 885 C CA . ARG A 1 115 ? -17.835 -2.480 17.339 1.00 89.81 115 ARG A CA 1
ATOM 886 C C . ARG A 1 115 ? -17.986 -3.890 17.911 1.00 89.81 115 ARG A C 1
ATOM 888 O O . ARG A 1 115 ? -17.003 -4.476 18.335 1.00 89.81 115 ARG A O 1
ATOM 895 N N . ALA A 1 116 ? -19.192 -4.451 17.922 1.00 86.94 116 ALA A N 1
ATOM 896 C CA . ALA A 1 116 ? -19.409 -5.795 18.453 1.00 86.94 116 ALA A CA 1
ATOM 897 C C . ALA A 1 116 ? -18.901 -6.916 17.528 1.00 86.94 116 ALA A C 1
ATOM 899 O O . ALA A 1 116 ? -18.576 -7.997 18.009 1.00 86.94 116 ALA A O 1
ATOM 900 N N . LEU A 1 117 ? -18.880 -6.683 16.212 1.00 84.38 117 LEU A N 1
ATOM 901 C CA . LEU A 1 117 ? -18.640 -7.727 15.211 1.00 84.38 117 LEU A CA 1
ATOM 902 C C . LEU A 1 117 ? -17.229 -7.704 14.619 1.00 84.38 117 LEU A C 1
ATOM 904 O O . LEU A 1 117 ? -16.721 -8.752 14.229 1.00 84.38 117 LEU A O 1
ATOM 908 N N . VAL A 1 118 ? -16.606 -6.530 14.511 1.00 87.12 118 VAL A N 1
ATOM 909 C CA . VAL A 1 118 ? -15.291 -6.374 13.882 1.00 87.12 118 VAL A CA 1
ATOM 910 C C . VAL A 1 118 ? -14.200 -6.595 14.921 1.00 87.12 118 VAL A C 1
ATOM 912 O O . VAL A 1 118 ? -14.016 -5.790 15.833 1.00 87.12 118 VAL A O 1
ATOM 915 N N . THR A 1 119 ? -13.460 -7.690 14.757 1.00 87.44 119 THR A N 1
ATOM 916 C CA . THR A 1 119 ? -12.373 -8.089 15.662 1.00 87.44 119 THR A CA 1
ATOM 917 C C . THR A 1 119 ? -10.984 -7.852 15.087 1.00 87.44 119 THR A C 1
ATOM 919 O O . THR A 1 119 ? -10.032 -7.805 15.853 1.00 87.44 119 THR A O 1
ATOM 922 N N . SER A 1 120 ? -10.845 -7.716 13.768 1.00 89.88 120 SER A N 1
ATOM 923 C CA . SER A 1 120 ? -9.607 -7.321 13.089 1.00 89.88 120 SER A CA 1
ATOM 924 C C . SER A 1 120 ? -9.921 -6.683 11.734 1.00 89.88 120 SER A C 1
ATOM 926 O O . SER A 1 120 ? -11.042 -6.795 11.229 1.00 89.88 120 SER A O 1
ATOM 928 N N . VAL A 1 121 ? -8.941 -5.984 11.160 1.00 88.88 121 VAL A N 1
ATOM 929 C CA . VAL A 1 121 ? -9.002 -5.430 9.803 1.00 88.88 121 VAL A CA 1
ATOM 930 C C . VAL A 1 121 ? -7.955 -6.134 8.956 1.00 88.88 121 VAL A C 1
ATOM 932 O O . VAL A 1 121 ? -6.769 -6.075 9.258 1.00 88.88 121 VAL A O 1
ATOM 935 N N . GLY A 1 122 ? -8.391 -6.790 7.886 1.00 88.44 122 GLY A N 1
ATOM 936 C CA . GLY A 1 122 ? -7.507 -7.434 6.923 1.00 88.44 122 GLY A CA 1
ATOM 937 C C . GLY A 1 122 ? -7.134 -6.510 5.767 1.00 88.44 122 GLY A C 1
ATOM 938 O O . GLY A 1 122 ? -8.011 -5.856 5.203 1.00 88.44 122 GLY A O 1
ATOM 939 N N . VAL A 1 123 ? -5.863 -6.489 5.368 1.00 88.94 123 VAL A N 1
ATOM 940 C CA . VAL A 1 123 ? -5.381 -5.711 4.217 1.00 88.94 123 VAL A CA 1
ATOM 941 C C . VAL A 1 123 ? -4.326 -6.476 3.428 1.00 88.94 123 VAL A C 1
ATOM 943 O O . VAL A 1 123 ? -3.544 -7.220 3.999 1.00 88.94 123 VAL A O 1
ATOM 946 N N . GLY A 1 124 ? -4.298 -6.300 2.110 1.00 88.06 124 GLY A N 1
ATOM 947 C CA . GLY A 1 124 ? -3.214 -6.791 1.258 1.00 88.06 124 GLY A CA 1
ATOM 948 C C . GLY A 1 124 ? -2.191 -5.703 0.895 1.00 88.06 124 GLY A C 1
ATOM 949 O O . GLY A 1 124 ? -2.099 -4.682 1.576 1.00 88.06 124 GLY A O 1
ATOM 950 N N . PRO A 1 125 ? -1.475 -5.840 -0.234 1.00 88.56 125 PRO A N 1
ATOM 951 C CA . PRO A 1 125 ? -0.707 -4.763 -0.852 1.00 88.56 125 PRO A CA 1
ATOM 952 C C . PRO A 1 125 ? -1.652 -3.699 -1.444 1.00 88.56 125 PRO A C 1
ATOM 954 O O . PRO A 1 125 ? -1.777 -3.541 -2.654 1.00 88.56 125 PRO A O 1
ATOM 957 N N . TRP A 1 126 ? -2.378 -2.993 -0.577 1.0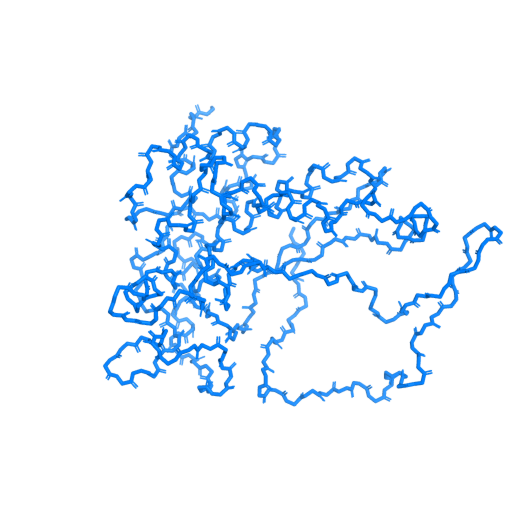0 89.12 126 TRP A N 1
ATOM 958 C CA . TRP A 1 126 ? -3.235 -1.866 -0.934 1.00 89.12 126 TRP A CA 1
ATOM 959 C C . TRP A 1 126 ? -2.402 -0.744 -1.580 1.00 89.12 126 TRP A C 1
ATOM 961 O O . TRP A 1 126 ? -1.229 -0.594 -1.252 1.00 89.12 126 TRP A O 1
ATOM 971 N N . LEU A 1 127 ? -2.988 0.009 -2.520 1.00 88.50 127 LEU A N 1
ATOM 972 C CA . LEU A 1 127 ? -2.325 0.939 -3.463 1.00 88.50 127 LEU A CA 1
ATOM 973 C C . LEU A 1 127 ? -1.454 0.282 -4.540 1.00 88.50 127 LEU A C 1
ATOM 975 O O . LEU A 1 127 ? -1.256 0.885 -5.591 1.00 88.50 127 LEU A O 1
ATOM 979 N N . ALA A 1 128 ? -0.956 -0.934 -4.327 1.00 88.56 128 ALA A N 1
ATOM 980 C CA . ALA A 1 128 ? -0.214 -1.659 -5.349 1.00 88.56 128 ALA A CA 1
ATOM 981 C C . ALA A 1 128 ? -1.146 -2.191 -6.454 1.00 88.56 128 ALA A C 1
ATOM 983 O O . ALA A 1 128 ? -2.336 -1.877 -6.529 1.00 88.56 128 ALA A O 1
ATOM 984 N N . GLY A 1 129 ? -0.602 -3.043 -7.323 1.00 86.12 129 GLY A N 1
ATOM 985 C CA . GLY A 1 129 ? -1.413 -3.724 -8.324 1.00 86.12 129 GLY A CA 1
ATOM 986 C C . GLY A 1 129 ? -1.798 -2.804 -9.477 1.00 86.12 129 GLY A C 1
ATOM 987 O O . GLY A 1 129 ? -0.930 -2.162 -10.072 1.00 86.12 129 GLY A O 1
ATOM 988 N N . LEU A 1 130 ? -3.096 -2.755 -9.783 1.00 83.81 130 LEU A N 1
ATOM 989 C CA . LEU A 1 130 ? -3.667 -2.015 -10.915 1.00 83.81 130 LEU A CA 1
ATOM 990 C C . LEU A 1 130 ? -3.551 -0.503 -10.710 1.00 83.81 130 LEU A C 1
ATOM 992 O O . LEU A 1 130 ? -3.547 0.279 -11.659 1.00 83.81 130 LEU A O 1
ATOM 996 N N . TRP A 1 131 ? -3.458 -0.084 -9.455 1.00 87.56 131 TRP A N 1
ATOM 997 C CA . TRP A 1 131 ? -3.372 1.319 -9.080 1.00 87.56 131 TRP A CA 1
ATOM 998 C C . TRP A 1 131 ? -1.964 1.886 -9.242 1.00 87.56 131 TRP A C 1
ATOM 1000 O O . TRP A 1 131 ? -1.796 3.102 -9.162 1.00 87.56 131 TRP A O 1
ATOM 1010 N N . PHE A 1 132 ? -0.986 1.019 -9.542 1.00 90.19 132 PHE A N 1
ATOM 1011 C CA . PHE A 1 132 ? 0.414 1.369 -9.768 1.00 90.19 132 PHE A CA 1
ATOM 1012 C C . PHE A 1 132 ? 1.023 2.205 -8.634 1.00 90.19 132 PHE A C 1
ATOM 1014 O O . PHE A 1 132 ? 1.940 2.979 -8.878 1.00 90.19 132 PHE A O 1
ATOM 1021 N N . GLY A 1 133 ? 0.538 2.066 -7.402 1.00 92.31 133 GLY A N 1
ATOM 1022 C CA . GLY A 1 133 ? 1.165 2.652 -6.224 1.00 92.31 133 GLY A CA 1
ATOM 1023 C C . GLY A 1 133 ? 2.334 1.814 -5.719 1.00 92.31 133 GLY A C 1
ATOM 1024 O O . GLY A 1 133 ? 2.540 0.674 -6.143 1.00 92.31 133 GLY A O 1
ATOM 1025 N N . ASP A 1 134 ? 3.104 2.406 -4.810 1.00 94.44 134 ASP A N 1
ATOM 1026 C CA . ASP A 1 134 ? 4.224 1.741 -4.153 1.00 94.44 134 ASP A CA 1
ATOM 1027 C C . ASP A 1 134 ? 3.712 0.877 -2.990 1.00 94.44 134 ASP A C 1
ATOM 1029 O O . ASP A 1 134 ? 3.107 1.384 -2.044 1.00 94.44 134 ASP A O 1
ATOM 1033 N N . SER A 1 135 ? 3.938 -0.439 -3.045 1.00 94.69 135 SER A N 1
ATOM 1034 C CA . SER A 1 135 ? 3.481 -1.376 -2.005 1.00 94.69 135 SER A CA 1
ATOM 1035 C C . SER A 1 135 ? 4.032 -1.084 -0.604 1.00 94.69 135 SER A C 1
ATOM 1037 O O . SER A 1 135 ? 3.366 -1.393 0.386 1.00 94.69 135 SER A O 1
ATOM 1039 N N . GLN A 1 136 ? 5.238 -0.517 -0.494 1.00 96.75 136 GLN A N 1
ATOM 1040 C CA . GLN A 1 136 ? 5.844 -0.147 0.787 1.00 96.75 136 GLN A CA 1
ATOM 1041 C C . GLN A 1 136 ? 5.146 1.085 1.371 1.00 96.75 136 GLN A C 1
ATOM 1043 O O . GLN A 1 136 ? 4.809 1.099 2.556 1.00 96.75 136 GLN A O 1
ATOM 1048 N N . ILE A 1 137 ? 4.839 2.071 0.522 1.00 96.00 137 ILE A N 1
ATOM 1049 C CA . ILE A 1 137 ? 4.001 3.222 0.886 1.00 96.00 137 ILE A CA 1
ATOM 1050 C C . ILE A 1 137 ? 2.589 2.773 1.269 1.00 96.00 137 ILE A C 1
ATOM 1052 O O . ILE A 1 137 ? 2.058 3.227 2.278 1.00 96.00 137 ILE A O 1
ATOM 1056 N N . GLY A 1 138 ? 1.996 1.844 0.517 1.00 95.19 138 GLY A N 1
ATOM 1057 C CA . GLY A 1 138 ? 0.684 1.269 0.816 1.00 95.19 138 GLY A CA 1
ATOM 1058 C C . GLY A 1 138 ? 0.628 0.592 2.183 1.00 95.19 138 GLY A C 1
ATOM 1059 O O . GLY A 1 138 ? -0.295 0.847 2.960 1.00 95.19 138 GLY A O 1
ATOM 1060 N N . PHE A 1 139 ? 1.650 -0.203 2.521 1.00 96.06 139 PHE A N 1
ATOM 1061 C CA . PHE A 1 139 ? 1.802 -0.755 3.868 1.00 96.06 139 PHE A CA 1
ATOM 1062 C C . PHE A 1 139 ? 1.859 0.354 4.923 1.00 96.06 139 PHE A C 1
ATOM 1064 O O . PHE A 1 139 ? 1.028 0.363 5.830 1.00 96.06 139 PHE A O 1
ATOM 1071 N N . LEU A 1 140 ? 2.780 1.311 4.784 1.00 97.62 140 LEU A N 1
ATOM 1072 C CA . LEU A 1 140 ? 2.971 2.401 5.745 1.00 97.62 140 LEU A CA 1
ATOM 1073 C C . LEU A 1 140 ? 1.690 3.223 5.944 1.00 97.62 140 LEU A C 1
ATOM 1075 O O . LEU A 1 140 ? 1.295 3.479 7.082 1.00 97.62 140 LEU A O 1
ATOM 1079 N N . ALA A 1 141 ? 1.003 3.571 4.855 1.00 96.38 141 ALA A N 1
ATOM 1080 C CA . ALA A 1 141 ? -0.252 4.309 4.892 1.00 96.38 141 ALA A CA 1
ATOM 1081 C C . ALA A 1 141 ? -1.350 3.531 5.630 1.00 96.38 141 ALA A C 1
ATOM 1083 O O . ALA A 1 141 ? -2.028 4.093 6.493 1.00 96.38 141 ALA A O 1
ATOM 1084 N N . SER A 1 142 ? -1.491 2.232 5.335 1.00 95.56 142 SER A N 1
ATOM 1085 C CA . SER A 1 142 ? -2.465 1.373 6.016 1.00 95.56 142 SER A CA 1
ATOM 1086 C C . SER A 1 142 ? -2.153 1.195 7.502 1.00 95.56 142 SER A C 1
ATOM 1088 O O . SER A 1 142 ? -3.044 1.267 8.348 1.00 95.56 142 SER A O 1
ATOM 1090 N N . TRP A 1 143 ? -0.875 1.042 7.847 1.00 96.50 143 TRP A N 1
ATOM 1091 C CA . TRP A 1 143 ? -0.447 0.812 9.218 1.00 96.50 143 TRP A CA 1
ATOM 1092 C C . TRP A 1 143 ? -0.633 2.060 10.088 1.00 96.50 143 TRP A C 1
ATOM 1094 O O . TRP A 1 143 ? -1.254 1.982 11.151 1.00 96.50 143 TRP A O 1
ATOM 1104 N N . MET A 1 144 ? -0.200 3.229 9.605 1.00 97.25 144 MET A N 1
ATOM 1105 C CA . MET A 1 144 ? -0.410 4.510 10.291 1.00 97.25 144 MET A CA 1
ATOM 1106 C C . MET A 1 144 ? -1.889 4.884 10.364 1.00 97.25 144 MET A C 1
ATOM 1108 O O . MET A 1 144 ? -2.374 5.283 11.423 1.00 97.25 144 MET A O 1
ATOM 1112 N N . GLY A 1 145 ? -2.628 4.723 9.264 1.00 96.00 145 GLY A N 1
ATOM 1113 C CA . GLY A 1 145 ? -4.056 5.016 9.226 1.00 96.00 145 GLY A CA 1
ATOM 1114 C C . GLY A 1 145 ? -4.845 4.154 10.213 1.00 96.00 145 GLY A C 1
ATOM 1115 O O . GLY A 1 145 ? -5.713 4.676 10.913 1.00 96.00 145 GLY A O 1
ATOM 1116 N N . GLN A 1 146 ? -4.515 2.860 10.324 1.00 95.38 146 GLN A N 1
ATOM 1117 C CA . GLN A 1 146 ? -5.118 1.976 11.323 1.00 95.38 146 GLN A CA 1
ATOM 1118 C C . GLN A 1 146 ? -4.775 2.426 12.745 1.00 95.38 146 GLN A C 1
ATOM 1120 O O . GLN A 1 146 ? -5.662 2.483 13.596 1.00 95.38 146 GLN A O 1
ATOM 1125 N N . ALA A 1 147 ? -3.508 2.750 13.014 1.00 95.69 147 ALA A N 1
ATOM 1126 C CA . ALA A 1 147 ? -3.078 3.191 14.337 1.00 95.69 147 ALA A CA 1
ATOM 1127 C C . ALA A 1 147 ? -3.804 4.477 14.778 1.00 95.69 147 ALA A C 1
ATOM 1129 O O . ALA A 1 147 ? -4.247 4.569 15.922 1.00 95.69 147 ALA A O 1
ATOM 1130 N N . LEU A 1 148 ? -4.018 5.428 13.862 1.00 96.12 148 LEU A N 1
ATOM 1131 C CA . LEU A 1 148 ? -4.827 6.629 14.109 1.00 96.12 148 LEU A CA 1
ATOM 1132 C C . LEU A 1 148 ? -6.304 6.292 14.360 1.00 96.12 148 LEU A C 1
ATOM 1134 O O . LEU A 1 148 ? -6.937 6.856 15.252 1.00 96.12 148 LEU A O 1
ATOM 1138 N N . ALA A 1 149 ? -6.855 5.344 13.600 1.00 95.56 149 ALA A N 1
ATOM 1139 C CA . ALA A 1 149 ? -8.241 4.914 13.732 1.00 95.56 149 ALA A CA 1
ATOM 1140 C C . ALA A 1 149 ? -8.507 4.103 15.011 1.00 95.56 149 ALA A C 1
ATOM 1142 O O . ALA A 1 149 ? -9.660 4.024 15.445 1.00 95.56 149 ALA A O 1
ATOM 1143 N N . ALA A 1 150 ? -7.479 3.519 15.636 1.00 93.62 150 ALA A N 1
ATOM 1144 C CA . ALA A 1 150 ? -7.613 2.617 16.781 1.00 93.62 150 ALA A CA 1
ATOM 1145 C C . ALA A 1 150 ? -8.431 3.228 17.933 1.00 93.62 150 ALA A C 1
ATOM 1147 O O . ALA A 1 150 ? -9.298 2.565 18.502 1.00 93.62 150 ALA A O 1
ATOM 1148 N N . GLY A 1 151 ? -8.236 4.520 18.222 1.00 92.38 151 GLY A N 1
ATOM 1149 C CA . GLY A 1 151 ? -8.976 5.222 19.278 1.00 92.38 151 GLY A CA 1
ATOM 1150 C C . GLY A 1 151 ? -10.494 5.260 19.054 1.00 92.38 151 GLY A C 1
ATOM 1151 O O . GLY A 1 151 ? -11.259 5.204 20.016 1.00 92.38 151 GLY A O 1
ATOM 1152 N N . SER A 1 152 ? -10.950 5.278 17.796 1.00 96.44 152 SER A N 1
ATOM 1153 C CA . SER A 1 152 ? -12.383 5.318 17.465 1.00 96.44 152 SER A CA 1
ATOM 1154 C C . SER A 1 152 ? -13.130 4.043 17.881 1.00 96.44 152 SER A C 1
ATOM 1156 O O . SER A 1 152 ? -14.319 4.090 18.209 1.00 96.44 152 SER A O 1
ATOM 1158 N N . TRP A 1 153 ? -12.426 2.910 17.934 1.00 95.56 153 TRP A N 1
ATOM 1159 C CA . TRP A 1 153 ? -12.995 1.600 18.240 1.00 95.56 153 TRP A CA 1
ATOM 1160 C C . TRP A 1 153 ? -13.201 1.358 19.735 1.00 95.56 153 TRP A C 1
ATOM 1162 O O . TRP A 1 153 ? -14.010 0.508 20.104 1.00 95.56 153 TRP A O 1
ATOM 1172 N N . GLY A 1 154 ? -12.498 2.092 20.608 1.00 93.94 154 GLY A N 1
ATOM 1173 C CA . GLY A 1 154 ? -12.511 1.881 22.064 1.00 93.94 154 GLY A CA 1
ATOM 1174 C C . GLY A 1 154 ? -12.134 0.457 22.507 1.00 93.94 154 GLY A C 1
ATOM 1175 O O . GLY A 1 154 ? -12.405 0.085 23.643 1.00 93.94 154 GLY A O 1
ATOM 1176 N N . GLN A 1 155 ? -11.554 -0.335 21.605 1.00 91.75 155 GLN A N 1
ATOM 1177 C CA . GLN A 1 155 ? -11.053 -1.691 21.805 1.00 91.75 155 GLN A CA 1
ATOM 1178 C C . GLN A 1 155 ? -9.912 -1.941 20.813 1.00 91.75 155 GLN A C 1
ATOM 1180 O O . GLN A 1 155 ? -9.779 -1.219 19.823 1.00 91.75 155 GLN A O 1
ATOM 1185 N N . SER A 1 156 ? -9.102 -2.972 21.060 1.00 90.94 156 SER A N 1
ATOM 1186 C CA . SER A 1 156 ? -8.062 -3.372 20.110 1.00 90.94 156 SER A CA 1
ATOM 1187 C C . SER A 1 156 ? -8.691 -3.992 18.862 1.00 90.94 156 SER A C 1
ATOM 1189 O O . SER A 1 156 ? -9.466 -4.940 18.970 1.00 90.94 156 SER A O 1
ATOM 1191 N N . VAL A 1 157 ? -8.341 -3.459 17.691 1.00 91.88 157 VAL A N 1
ATOM 1192 C CA . VAL A 1 157 ? -8.697 -4.008 16.377 1.00 91.88 157 VAL A CA 1
ATOM 1193 C C . VAL A 1 157 ? -7.405 -4.080 15.553 1.00 91.88 157 VAL A C 1
ATOM 1195 O O . VAL A 1 157 ? -7.005 -3.070 14.961 1.00 91.88 157 VAL A O 1
ATOM 1198 N N . PRO A 1 158 ? -6.686 -5.220 15.571 1.00 91.69 158 PRO A N 1
ATOM 1199 C CA . PRO A 1 158 ? -5.409 -5.364 14.881 1.00 91.69 158 PRO A CA 1
ATOM 1200 C C . PRO A 1 158 ? -5.555 -5.262 13.358 1.00 91.69 158 PRO A C 1
ATOM 1202 O O . PRO A 1 158 ? -6.606 -5.584 12.799 1.00 91.69 158 PRO A O 1
ATOM 1205 N N . LEU A 1 159 ? -4.468 -4.838 12.705 1.00 91.94 159 LEU A N 1
ATOM 1206 C CA . LEU A 1 159 ? -4.296 -4.912 11.255 1.00 91.94 159 LEU A CA 1
ATOM 1207 C C . LEU A 1 159 ? -3.620 -6.235 10.890 1.00 91.94 159 LEU A C 1
ATOM 1209 O O . LEU A 1 159 ? -2.462 -6.457 11.245 1.00 91.94 159 LEU A O 1
ATOM 1213 N N . ASP A 1 160 ? -4.318 -7.079 10.146 1.00 90.81 160 ASP A N 1
ATOM 1214 C CA . ASP A 1 160 ? -3.763 -8.284 9.546 1.00 90.81 160 ASP A CA 1
ATOM 1215 C C . ASP A 1 160 ? -3.295 -7.954 8.121 1.00 90.81 160 ASP A C 1
ATOM 1217 O O . ASP A 1 160 ? -4.110 -7.759 7.220 1.00 90.81 160 ASP A O 1
ATOM 1221 N N . TYR A 1 161 ? -1.977 -7.861 7.912 1.00 89.62 161 TYR A N 1
ATOM 1222 C CA . TYR A 1 161 ? -1.390 -7.597 6.594 1.00 89.62 161 TYR A CA 1
ATOM 1223 C C . TYR A 1 161 ? -1.075 -8.906 5.860 1.00 89.62 161 TYR A C 1
ATOM 1225 O O . TYR A 1 161 ? -0.320 -9.748 6.354 1.00 89.62 161 TYR A O 1
ATOM 1233 N N . TYR A 1 162 ? -1.627 -9.069 4.663 1.00 87.31 162 TYR A N 1
ATOM 1234 C CA . TYR A 1 162 ? -1.506 -10.258 3.832 1.00 87.31 162 TYR A CA 1
ATOM 1235 C C . TYR A 1 162 ? -0.641 -9.991 2.603 1.00 87.31 162 TYR A C 1
ATOM 1237 O O . TYR A 1 162 ? -0.794 -8.993 1.902 1.00 87.31 162 TYR A O 1
ATOM 1245 N N . ILE A 1 163 ? 0.227 -10.948 2.294 1.00 83.69 163 ILE A N 1
ATOM 1246 C CA . ILE A 1 163 ? 0.975 -10.995 1.038 1.00 83.69 163 ILE A CA 1
ATOM 1247 C C . ILE A 1 163 ? 0.414 -12.170 0.250 1.00 83.69 163 ILE A C 1
ATOM 1249 O O . ILE A 1 163 ? 0.311 -13.284 0.772 1.00 83.69 163 ILE A O 1
ATOM 1253 N N . TYR A 1 164 ? -0.019 -11.926 -0.983 1.00 81.06 164 TYR A N 1
ATOM 1254 C CA . TYR A 1 164 ? -0.767 -12.925 -1.728 1.00 81.06 164 TYR A CA 1
ATOM 1255 C C . TYR A 1 164 ? 0.165 -13.978 -2.324 1.00 81.06 164 TYR A C 1
ATOM 1257 O O . TYR A 1 164 ? 1.112 -13.658 -3.042 1.00 81.06 164 TYR A O 1
ATOM 1265 N N . ALA A 1 165 ? -0.178 -15.253 -2.126 1.00 72.44 165 ALA A N 1
ATOM 1266 C CA . ALA A 1 165 ? 0.510 -16.377 -2.767 1.00 72.44 165 ALA A CA 1
ATOM 1267 C C . ALA A 1 165 ? 0.387 -16.355 -4.305 1.00 72.44 165 ALA A C 1
ATOM 1269 O O . ALA A 1 165 ? 1.183 -16.960 -5.018 1.00 72.44 165 ALA A O 1
ATOM 1270 N N . SER A 1 166 ? -0.632 -15.675 -4.835 1.00 71.25 166 SER A N 1
ATOM 1271 C CA . SER A 1 166 ? -0.815 -15.429 -6.264 1.00 71.25 166 SER A CA 1
ATOM 1272 C C . SER A 1 166 ? -1.471 -14.067 -6.448 1.00 71.25 166 SER A C 1
ATOM 1274 O O . SER A 1 166 ? -2.574 -13.847 -5.947 1.00 71.25 166 SER A O 1
ATOM 1276 N N . PHE A 1 167 ? -0.807 -13.164 -7.167 1.00 72.50 167 PHE A N 1
ATOM 1277 C CA . PHE A 1 167 ? -1.283 -11.801 -7.388 1.00 72.50 167 PHE A CA 1
ATOM 1278 C C . PHE A 1 167 ? -1.426 -11.516 -8.882 1.00 72.50 167 PHE A C 1
ATOM 1280 O O . PHE A 1 167 ? -0.608 -11.945 -9.691 1.00 72.50 167 PHE A O 1
ATOM 1287 N N . THR A 1 168 ? -2.503 -10.842 -9.259 1.00 74.38 168 THR A N 1
ATOM 1288 C CA . THR A 1 168 ? -2.957 -10.726 -10.654 1.00 74.38 168 THR A CA 1
ATOM 1289 C C . THR A 1 168 ? -2.910 -9.312 -11.193 1.00 74.38 168 THR A C 1
ATOM 1291 O O . THR A 1 168 ? -3.019 -9.107 -12.391 1.00 74.38 168 THR A O 1
ATOM 1294 N N . GLU A 1 169 ? -2.710 -8.310 -10.356 1.00 77.00 169 GLU A N 1
ATOM 1295 C CA . GLU A 1 169 ? -2.688 -6.942 -10.855 1.00 77.00 169 GLU A CA 1
ATOM 1296 C C . GLU A 1 169 ? -1.259 -6.489 -11.149 1.00 77.00 169 GLU A C 1
ATOM 1298 O O . GLU A 1 169 ? -0.981 -6.019 -12.237 1.00 77.00 169 GLU A O 1
ATOM 1303 N N . ASN A 1 170 ? -0.312 -6.702 -10.231 1.00 81.19 170 ASN A N 1
ATOM 1304 C CA . ASN A 1 170 ? 1.105 -6.424 -10.472 1.00 81.19 170 ASN A CA 1
ATOM 1305 C C . ASN A 1 170 ? 1.980 -7.346 -9.605 1.00 81.19 170 ASN A C 1
ATOM 1307 O O . ASN A 1 170 ? 2.411 -6.953 -8.519 1.00 81.19 170 ASN A O 1
ATOM 1311 N N . PRO A 1 171 ? 2.224 -8.594 -10.039 1.00 78.19 171 PRO A N 1
ATOM 1312 C CA . PRO A 1 171 ? 2.660 -9.670 -9.151 1.00 78.19 171 PRO A CA 1
ATOM 1313 C C . PRO A 1 171 ? 4.034 -9.451 -8.508 1.00 78.19 171 PRO A C 1
ATOM 1315 O O . PRO A 1 171 ? 4.248 -9.901 -7.388 1.00 78.19 171 PRO A O 1
ATOM 1318 N N . GLY A 1 172 ? 4.943 -8.730 -9.174 1.00 83.94 172 GLY A N 1
ATOM 1319 C CA . GLY A 1 172 ? 6.259 -8.413 -8.610 1.00 83.94 172 GLY A CA 1
ATOM 1320 C C . GLY A 1 172 ? 6.217 -7.345 -7.514 1.00 83.94 172 GLY A C 1
ATOM 1321 O O . GLY A 1 172 ? 7.079 -7.328 -6.647 1.00 83.94 172 GLY A O 1
ATOM 1322 N N . ASN A 1 173 ? 5.200 -6.481 -7.513 1.00 89.75 173 ASN A N 1
ATOM 1323 C CA . ASN A 1 173 ? 5.164 -5.299 -6.658 1.00 89.75 173 ASN A CA 1
ATOM 1324 C C . ASN A 1 173 ? 5.085 -5.639 -5.170 1.00 89.75 173 ASN A C 1
ATOM 1326 O O . ASN A 1 173 ? 5.869 -5.149 -4.368 1.00 89.75 173 ASN A O 1
ATOM 1330 N N . GLN A 1 174 ? 4.196 -6.568 -4.819 1.00 89.00 174 GLN A N 1
ATOM 1331 C CA . GLN A 1 174 ? 4.055 -7.040 -3.444 1.00 89.00 174 GLN A CA 1
ATOM 1332 C C . GLN A 1 174 ? 5.336 -7.683 -2.893 1.00 89.00 174 GLN A C 1
ATOM 1334 O O . GLN A 1 174 ? 5.518 -7.703 -1.684 1.00 89.00 174 GLN A O 1
ATOM 1339 N N . CYS A 1 175 ? 6.243 -8.180 -3.746 1.00 91.81 175 CYS A N 1
ATOM 1340 C CA . CYS A 1 175 ? 7.496 -8.774 -3.284 1.00 91.81 175 CYS A CA 1
ATOM 1341 C C . CYS A 1 175 ? 8.422 -7.738 -2.637 1.00 91.81 175 CYS A C 1
ATOM 1343 O O . CYS A 1 175 ? 9.228 -8.098 -1.781 1.00 91.81 175 CYS A O 1
ATOM 1345 N N . PHE A 1 176 ? 8.294 -6.458 -3.004 1.00 94.69 176 PHE A N 1
ATOM 1346 C CA . PHE A 1 176 ? 9.161 -5.394 -2.506 1.00 94.69 176 PHE A CA 1
ATOM 1347 C C . PHE A 1 176 ? 8.920 -5.047 -1.039 1.00 94.69 176 PHE A C 1
ATOM 1349 O O . PHE A 1 176 ? 9.742 -4.354 -0.457 1.00 94.69 176 PHE A O 1
ATOM 1356 N N . VAL A 1 177 ? 7.839 -5.515 -0.405 1.00 94.94 177 VAL A N 1
ATOM 1357 C CA . VAL A 1 177 ? 7.660 -5.319 1.047 1.00 94.94 177 VAL A CA 1
ATOM 1358 C C . VAL A 1 177 ? 8.558 -6.244 1.876 1.00 94.94 177 VAL A C 1
ATOM 1360 O O . VAL A 1 177 ? 8.685 -6.058 3.083 1.00 94.94 177 VAL A O 1
ATOM 1363 N N . HIS A 1 178 ? 9.176 -7.249 1.257 1.00 94.94 178 HIS A N 1
ATOM 1364 C CA . HIS A 1 178 ? 10.105 -8.156 1.917 1.00 94.94 178 HIS A CA 1
ATOM 1365 C C . HIS A 1 178 ? 11.540 -7.620 1.910 1.00 94.94 178 HIS A C 1
ATOM 1367 O O . HIS A 1 178 ? 11.943 -6.917 0.988 1.00 94.94 178 HIS A O 1
ATOM 1373 N N . SER A 1 179 ? 12.345 -8.052 2.883 1.00 96.00 179 SER A N 1
ATOM 1374 C CA . SER A 1 179 ? 13.798 -7.865 2.841 1.00 96.00 179 SER A CA 1
ATOM 1375 C C . SER A 1 179 ? 14.450 -8.633 1.694 1.00 96.00 179 SER A C 1
ATOM 1377 O O . SER A 1 179 ? 13.861 -9.551 1.114 1.00 96.00 179 SER A O 1
ATOM 1379 N N . GLN A 1 180 ? 15.697 -8.271 1.391 1.00 95.81 180 GLN A N 1
ATOM 1380 C CA . GLN A 1 180 ? 16.396 -8.623 0.156 1.00 95.81 180 GLN A CA 1
ATOM 1381 C C . GLN A 1 180 ? 16.231 -10.081 -0.280 1.00 95.81 180 GLN A C 1
ATOM 1383 O O . GLN A 1 180 ? 15.739 -10.343 -1.377 1.00 95.81 180 GLN A O 1
ATOM 1388 N N . ALA A 1 181 ? 16.608 -11.034 0.576 1.00 95.00 181 ALA A N 1
ATOM 1389 C CA . ALA A 1 181 ? 16.586 -12.453 0.230 1.00 95.00 181 ALA A CA 1
ATOM 1390 C C . ALA A 1 181 ? 15.157 -12.961 -0.044 1.00 95.00 181 ALA A C 1
ATOM 1392 O O . ALA A 1 181 ? 14.918 -13.682 -1.013 1.00 95.00 181 ALA A O 1
ATOM 1393 N N . SER A 1 182 ? 14.194 -12.545 0.780 1.00 94.06 182 SER A N 1
ATOM 1394 C CA . SER A 1 182 ? 12.783 -12.929 0.663 1.00 94.06 182 SER A CA 1
ATOM 1395 C C . SER A 1 182 ? 12.109 -12.276 -0.549 1.00 94.06 182 SER A C 1
ATOM 1397 O O . SER A 1 182 ? 11.354 -12.933 -1.265 1.00 94.06 182 SER A O 1
ATOM 1399 N N . CYS A 1 183 ? 12.437 -11.015 -0.841 1.00 94.38 183 CYS A N 1
ATOM 1400 C CA . CYS A 1 183 ? 11.999 -10.324 -2.051 1.00 94.38 183 CYS A CA 1
ATOM 1401 C C . CYS A 1 183 ? 12.517 -11.038 -3.306 1.00 94.38 183 CYS A C 1
ATOM 1403 O O . CYS A 1 183 ? 11.736 -11.355 -4.204 1.00 94.38 183 CYS A O 1
ATOM 1405 N N . GLN A 1 184 ? 13.808 -11.382 -3.347 1.00 94.00 184 GLN A N 1
ATOM 1406 C CA . GLN A 1 184 ? 14.408 -12.093 -4.479 1.00 94.00 184 GLN A CA 1
ATOM 1407 C C . GLN A 1 184 ? 13.771 -13.470 -4.689 1.00 94.00 184 GLN A C 1
ATOM 1409 O O . GLN A 1 184 ? 13.489 -13.847 -5.828 1.00 94.00 184 GLN A O 1
ATOM 1414 N N . ALA A 1 185 ? 13.493 -14.201 -3.606 1.00 91.00 185 ALA A N 1
ATOM 1415 C CA . ALA A 1 185 ? 12.786 -15.476 -3.669 1.00 91.00 185 ALA A CA 1
ATOM 1416 C C . ALA A 1 185 ? 11.357 -15.317 -4.222 1.00 91.00 185 ALA A C 1
ATOM 1418 O O . ALA A 1 185 ? 10.948 -16.091 -5.090 1.00 91.00 185 ALA A O 1
ATOM 1419 N N . CYS A 1 186 ? 10.630 -14.285 -3.781 1.00 90.00 186 CYS A N 1
ATOM 1420 C CA . CYS A 1 186 ? 9.288 -13.954 -4.262 1.00 90.00 186 CYS A CA 1
ATOM 1421 C C . CYS A 1 186 ? 9.282 -13.598 -5.762 1.00 90.00 186 CYS A C 1
ATOM 1423 O O . CYS A 1 186 ? 8.501 -14.163 -6.531 1.00 90.00 186 CYS A O 1
ATOM 1425 N N . LEU A 1 187 ? 10.205 -12.742 -6.220 1.00 89.75 187 LEU A N 1
ATOM 1426 C CA . LEU A 1 187 ? 10.341 -12.393 -7.642 1.00 89.75 187 LEU A CA 1
ATOM 1427 C C . LEU A 1 187 ? 10.732 -13.606 -8.497 1.00 89.75 187 LEU A C 1
ATOM 1429 O O . LEU A 1 187 ? 10.181 -13.813 -9.581 1.00 89.75 187 LEU A O 1
ATOM 1433 N N . ALA A 1 188 ? 11.641 -14.450 -8.002 1.00 89.38 188 ALA A N 1
ATOM 1434 C CA . ALA A 1 188 ? 12.029 -15.682 -8.682 1.00 89.38 188 ALA A CA 1
ATOM 1435 C C . ALA A 1 188 ? 10.858 -16.669 -8.793 1.00 89.38 188 ALA A C 1
ATOM 1437 O O . ALA A 1 188 ? 10.707 -17.328 -9.821 1.00 89.38 188 ALA A O 1
ATOM 1438 N N . GLN A 1 189 ? 10.009 -16.773 -7.767 1.00 87.19 189 GLN A N 1
ATOM 1439 C CA . GLN A 1 189 ? 8.787 -17.571 -7.838 1.00 87.19 189 GLN A CA 1
ATOM 1440 C C . GLN A 1 189 ? 7.829 -17.022 -8.898 1.00 87.19 189 GLN A C 1
ATOM 1442 O O . GLN A 1 189 ? 7.415 -17.784 -9.768 1.00 87.19 189 GLN A O 1
ATOM 1447 N N . CYS A 1 190 ? 7.566 -15.711 -8.889 1.00 85.75 190 CYS A N 1
ATOM 1448 C CA . CYS A 1 190 ? 6.752 -15.051 -9.912 1.00 85.75 190 CYS A CA 1
ATOM 1449 C C . CYS A 1 190 ? 7.254 -15.392 -11.323 1.00 85.75 190 CYS A C 1
ATOM 1451 O O . CYS A 1 190 ? 6.486 -15.811 -12.184 1.00 85.75 190 CYS A O 1
ATOM 1453 N N . SER A 1 191 ? 8.564 -15.260 -11.555 1.00 85.75 191 SER A N 1
ATOM 1454 C CA . SER A 1 191 ? 9.152 -15.497 -12.874 1.00 85.75 191 SER A CA 1
ATOM 1455 C C . SER A 1 191 ? 9.161 -16.968 -13.301 1.00 85.75 191 SER A C 1
ATOM 1457 O O . SER A 1 191 ? 9.160 -17.227 -14.503 1.00 85.75 191 SER A O 1
ATOM 1459 N N . ARG A 1 192 ? 9.237 -17.923 -12.364 1.00 86.75 192 ARG A N 1
ATOM 1460 C CA . ARG A 1 192 ? 9.223 -19.366 -12.674 1.00 86.75 192 ARG A CA 1
ATOM 1461 C C . ARG A 1 192 ? 7.822 -19.876 -12.979 1.00 86.75 192 ARG A C 1
ATOM 1463 O O . ARG A 1 192 ? 7.670 -20.756 -13.820 1.00 86.75 192 ARG A O 1
ATOM 1470 N N . GLU A 1 193 ? 6.825 -19.324 -12.302 1.00 83.75 193 GLU A N 1
ATOM 1471 C CA . GLU A 1 193 ? 5.431 -19.752 -12.389 1.00 83.75 193 GLU A CA 1
ATOM 1472 C C . GLU A 1 193 ? 4.525 -18.555 -12.726 1.00 83.75 193 GLU A C 1
ATOM 1474 O O . GLU A 1 193 ? 3.643 -18.203 -11.935 1.00 83.75 193 GLU A O 1
ATOM 1479 N N . PRO A 1 194 ? 4.729 -17.885 -13.881 1.00 79.94 194 PRO A N 1
ATOM 1480 C CA . PRO A 1 194 ? 3.845 -16.804 -14.276 1.00 79.94 194 PRO A CA 1
ATOM 1481 C C . PRO A 1 194 ? 2.442 -17.373 -14.498 1.00 79.94 194 PRO A C 1
ATOM 1483 O O . PRO A 1 194 ? 2.262 -18.432 -15.106 1.00 79.94 194 PRO A O 1
ATOM 1486 N N . LEU A 1 195 ? 1.428 -16.660 -14.015 1.00 79.81 195 LEU A N 1
ATOM 1487 C CA . LEU A 1 195 ? 0.049 -16.998 -14.338 1.00 79.81 195 LEU A CA 1
ATOM 1488 C C . LEU A 1 195 ? -0.190 -16.772 -15.847 1.00 79.81 195 LEU A C 1
ATOM 1490 O O . LEU A 1 195 ? 0.577 -16.064 -16.507 1.00 79.81 195 LEU A O 1
ATOM 1494 N N . PRO A 1 196 ? -1.254 -17.350 -16.423 1.00 80.88 196 PRO A N 1
ATOM 1495 C CA . PRO A 1 196 ? -1.662 -17.023 -17.786 1.00 80.88 196 PRO A CA 1
ATOM 1496 C C . PRO A 1 196 ? -1.928 -15.520 -17.967 1.00 80.88 196 PRO A C 1
ATOM 1498 O O . PRO A 1 196 ? -2.327 -14.842 -17.021 1.00 80.88 196 PRO A O 1
ATOM 1501 N N . LYS A 1 197 ? -1.735 -14.973 -19.176 1.00 79.88 197 LYS A N 1
ATOM 1502 C CA . LYS A 1 197 ? -1.860 -13.523 -19.435 1.00 79.88 197 LYS A CA 1
ATOM 1503 C C . LYS A 1 197 ? -3.244 -12.980 -19.059 1.00 79.88 197 LYS A C 1
ATOM 1505 O O . LYS A 1 197 ? -3.351 -11.888 -18.511 1.00 79.88 197 LYS A O 1
ATOM 1510 N N . GLU A 1 198 ? -4.286 -13.762 -19.304 1.00 81.00 198 GLU A N 1
ATOM 1511 C CA . GLU A 1 198 ? -5.678 -13.476 -18.957 1.00 81.00 198 GLU A CA 1
ATOM 1512 C C . GLU A 1 198 ? -5.953 -13.463 -17.447 1.00 81.00 198 GLU A C 1
ATOM 1514 O O . GLU A 1 198 ? -7.011 -13.012 -17.013 1.00 81.00 198 GLU A O 1
ATOM 1519 N N . SER A 1 199 ? -5.012 -13.941 -16.626 1.00 78.88 199 SER A N 1
ATOM 1520 C CA . SER A 1 199 ? -5.077 -13.744 -15.183 1.00 78.88 199 SER A CA 1
ATOM 1521 C C . SER A 1 199 ? -4.806 -12.299 -14.788 1.00 78.88 199 SER A C 1
ATOM 1523 O O . SER A 1 199 ? -5.167 -11.964 -13.666 1.00 78.88 199 SER A O 1
ATOM 1525 N N . TYR A 1 200 ? -4.184 -11.470 -15.641 1.00 80.25 200 TYR A N 1
ATOM 1526 C CA . TYR A 1 200 ? -3.684 -10.160 -15.232 1.00 80.25 200 TYR A CA 1
ATOM 1527 C C . TYR A 1 200 ? -4.575 -8.981 -15.603 1.00 80.25 200 TYR A C 1
ATOM 1529 O O . TYR A 1 200 ? -5.054 -8.868 -16.729 1.00 80.25 200 TYR A O 1
ATOM 1537 N N . TRP A 1 201 ? -4.704 -8.045 -14.666 1.00 79.19 201 TRP A N 1
ATOM 1538 C CA . TRP A 1 201 ? -5.338 -6.742 -14.875 1.00 79.19 201 TRP A CA 1
ATOM 1539 C C . TRP A 1 201 ? -4.256 -5.705 -15.185 1.00 79.19 201 TRP A C 1
ATOM 1541 O O . TRP A 1 201 ? -4.017 -4.776 -14.422 1.00 79.19 201 TRP A O 1
ATOM 1551 N N . LEU A 1 202 ? -3.546 -5.912 -16.297 1.00 83.69 202 LEU A N 1
ATOM 1552 C CA . LEU A 1 202 ? -2.465 -5.037 -16.745 1.00 83.69 202 LEU A CA 1
ATOM 1553 C C . LEU A 1 202 ? -2.777 -4.466 -18.133 1.00 83.69 202 LEU A C 1
ATOM 1555 O O . LEU A 1 202 ? -3.113 -5.234 -19.041 1.00 83.69 202 LEU A O 1
ATOM 1559 N N . PRO A 1 203 ? -2.630 -3.145 -18.345 1.00 85.31 203 PRO A N 1
ATOM 1560 C CA . PRO A 1 203 ? -2.654 -2.592 -19.688 1.00 85.31 203 PRO A CA 1
ATOM 1561 C C . PRO A 1 203 ? -1.458 -3.126 -20.492 1.00 85.31 203 PRO A C 1
ATOM 1563 O O . PRO A 1 203 ? -0.441 -3.548 -19.943 1.00 85.31 203 PRO A O 1
ATOM 1566 N N . SER A 1 204 ? -1.578 -3.141 -21.819 1.00 85.25 204 SER A N 1
ATOM 1567 C CA . SER A 1 204 ? -0.578 -3.778 -22.694 1.00 85.25 204 SER A CA 1
ATOM 1568 C C . SER A 1 204 ? 0.843 -3.213 -22.540 1.00 85.25 204 SER A C 1
ATOM 1570 O O . SER A 1 204 ? 1.807 -3.974 -22.591 1.00 85.25 204 SER A O 1
ATOM 1572 N N . ASN A 1 205 ? 0.966 -1.912 -22.276 1.00 85.44 205 ASN A N 1
ATOM 1573 C CA . ASN A 1 205 ? 2.224 -1.204 -22.030 1.00 85.44 205 ASN A CA 1
ATOM 1574 C C . ASN A 1 205 ? 2.850 -1.501 -20.656 1.00 85.44 205 ASN A C 1
ATOM 1576 O O . ASN A 1 205 ? 3.998 -1.141 -20.416 1.00 85.44 205 ASN A O 1
ATOM 1580 N N . ALA A 1 206 ? 2.123 -2.165 -19.756 1.00 86.44 206 ALA A N 1
ATOM 1581 C CA . ALA A 1 206 ? 2.643 -2.534 -18.452 1.00 86.44 206 ALA A CA 1
ATOM 1582 C C . ALA A 1 206 ? 3.473 -3.821 -18.489 1.00 86.44 206 ALA A C 1
ATOM 1584 O O . ALA A 1 206 ? 4.266 -4.031 -17.582 1.00 86.44 206 ALA A O 1
ATOM 1585 N N . PHE A 1 207 ? 3.336 -4.695 -19.490 1.00 86.00 207 PHE A N 1
ATOM 1586 C CA . PHE A 1 207 ? 4.079 -5.962 -19.540 1.00 86.00 207 PHE A CA 1
ATOM 1587 C C . PHE A 1 207 ? 5.581 -5.751 -19.801 1.00 86.00 207 PHE A C 1
ATOM 1589 O O . PHE A 1 207 ? 5.967 -4.899 -20.596 1.00 86.00 207 PHE A O 1
ATOM 1596 N N . PHE A 1 208 ? 6.442 -6.559 -19.168 1.00 81.25 208 PHE A N 1
ATOM 1597 C CA . PHE A 1 208 ? 7.893 -6.489 -19.381 1.00 81.25 208 PHE A CA 1
ATOM 1598 C C . PHE A 1 208 ? 8.347 -7.330 -20.590 1.00 81.25 208 PHE A C 1
ATOM 1600 O O . PHE A 1 208 ? 7.766 -8.378 -20.898 1.00 81.25 208 PHE A O 1
ATOM 1607 N N . GLY A 1 209 ? 9.448 -6.897 -21.219 1.00 72.00 209 GLY A N 1
ATOM 1608 C CA . GLY A 1 209 ? 10.135 -7.593 -22.314 1.00 72.00 209 GLY A CA 1
ATOM 1609 C C . GLY A 1 209 ? 9.670 -7.198 -23.722 1.00 72.00 209 GLY A C 1
ATOM 1610 O O . GLY A 1 209 ? 8.643 -6.553 -23.907 1.00 72.00 209 GLY A O 1
ATOM 1611 N N . THR A 1 210 ? 10.434 -7.613 -24.738 1.00 55.44 210 THR A N 1
ATOM 1612 C CA . THR A 1 210 ? 10.209 -7.276 -26.161 1.00 55.44 210 THR A CA 1
ATOM 1613 C C . THR A 1 210 ? 8.951 -7.904 -26.766 1.00 55.44 210 THR A C 1
ATOM 1615 O O . THR A 1 210 ? 8.504 -7.476 -27.825 1.00 55.44 210 THR A O 1
ATOM 1618 N N . SER A 1 211 ? 8.360 -8.895 -26.095 1.00 52.41 211 SER A N 1
ATOM 1619 C CA . SER A 1 211 ? 7.127 -9.573 -26.509 1.00 52.41 211 SER A CA 1
ATOM 1620 C C . SER A 1 211 ? 5.905 -9.236 -25.643 1.00 52.41 211 SER A C 1
ATOM 1622 O O . SER A 1 211 ? 4.859 -9.859 -25.820 1.00 52.41 211 SER A O 1
ATOM 1624 N N . GLY A 1 212 ? 6.002 -8.277 -24.705 1.00 57.81 212 GLY A N 1
ATOM 1625 C CA . GLY A 1 212 ? 4.863 -7.845 -23.875 1.00 57.81 212 GLY A CA 1
ATOM 1626 C C . GLY A 1 212 ? 4.186 -8.998 -23.118 1.00 57.81 212 GLY A C 1
ATOM 1627 O O . GLY A 1 212 ? 2.961 -9.015 -22.951 1.00 57.81 212 GLY A O 1
ATOM 1628 N N . GLY A 1 213 ? 4.981 -10.007 -22.750 1.00 67.19 213 GLY A N 1
ATOM 1629 C CA . GLY A 1 213 ? 4.494 -11.286 -22.246 1.00 67.19 213 GLY A CA 1
ATOM 1630 C C . GLY A 1 213 ? 4.774 -11.530 -20.771 1.00 67.19 213 GLY A C 1
ATOM 1631 O O . GLY A 1 213 ? 4.012 -12.269 -20.162 1.00 67.19 213 GLY A O 1
ATOM 1632 N N . ASN A 1 214 ? 5.824 -10.937 -20.182 1.00 80.81 214 ASN A N 1
ATOM 1633 C CA . ASN A 1 214 ? 6.180 -11.243 -18.798 1.00 80.81 214 ASN A CA 1
ATOM 1634 C C . ASN A 1 214 ? 5.461 -10.293 -17.819 1.00 80.81 214 ASN A C 1
ATOM 1636 O O . ASN A 1 214 ? 5.760 -9.092 -17.775 1.00 80.81 214 ASN A O 1
ATOM 1640 N N . PRO A 1 215 ? 4.515 -10.805 -17.016 1.00 80.38 215 PRO A N 1
ATOM 1641 C CA . PRO A 1 215 ? 3.820 -10.024 -16.006 1.00 80.38 215 PRO A CA 1
ATOM 1642 C C . PRO A 1 215 ? 4.660 -9.855 -14.735 1.00 80.38 215 PRO A C 1
ATOM 1644 O O . PRO A 1 215 ? 4.247 -9.121 -13.851 1.00 80.38 215 PRO A O 1
ATOM 1647 N N . CYS A 1 216 ? 5.816 -10.498 -14.598 1.00 84.12 216 CYS A N 1
ATOM 1648 C CA . CYS A 1 216 ? 6.654 -10.437 -13.404 1.00 84.12 216 CYS A CA 1
ATOM 1649 C C . CYS A 1 216 ? 7.843 -9.497 -13.594 1.00 84.12 216 CYS A C 1
ATOM 1651 O O . CYS A 1 216 ? 8.476 -9.487 -14.649 1.00 84.12 216 CYS A O 1
ATOM 1653 N N . VAL A 1 217 ? 8.168 -8.729 -12.551 1.00 80.44 217 VAL A N 1
ATOM 1654 C CA . VAL A 1 217 ? 9.458 -8.031 -12.473 1.00 80.44 217 VAL A CA 1
ATOM 1655 C C . VAL A 1 217 ? 10.543 -9.097 -12.318 1.00 80.44 217 VAL A C 1
ATOM 1657 O O . VAL A 1 217 ? 10.447 -9.946 -11.435 1.00 80.44 217 VAL A O 1
ATOM 1660 N N . THR A 1 218 ? 11.560 -9.073 -13.175 1.00 74.75 218 THR A N 1
ATOM 1661 C CA . THR A 1 218 ? 12.664 -10.049 -13.143 1.00 74.75 218 THR A CA 1
ATOM 1662 C C . THR A 1 218 ? 13.963 -9.475 -12.587 1.00 74.75 218 THR A C 1
ATOM 1664 O O . THR A 1 218 ? 14.919 -10.219 -12.386 1.00 74.75 218 THR A O 1
ATOM 1667 N N . ASP A 1 219 ? 14.026 -8.162 -12.368 1.00 83.00 219 ASP A N 1
ATOM 1668 C CA . ASP A 1 219 ? 15.226 -7.500 -11.870 1.00 83.00 219 ASP A CA 1
ATOM 1669 C C . ASP A 1 219 ? 15.336 -7.656 -10.348 1.00 83.00 219 ASP A C 1
ATOM 1671 O O . ASP A 1 219 ? 14.602 -7.042 -9.576 1.00 83.00 219 ASP A O 1
ATOM 1675 N N . GLN A 1 220 ? 16.274 -8.496 -9.913 1.00 82.00 220 GLN A N 1
ATOM 1676 C CA . GLN A 1 220 ? 16.561 -8.714 -8.495 1.00 82.00 220 GLN A CA 1
ATOM 1677 C C . GLN A 1 220 ? 17.225 -7.506 -7.819 1.00 82.00 220 GLN A C 1
ATOM 1679 O O . GLN A 1 220 ? 17.259 -7.452 -6.589 1.00 82.00 220 GLN A O 1
ATOM 1684 N N . GLY A 1 221 ? 17.742 -6.547 -8.596 1.00 88.88 221 GLY A N 1
ATOM 1685 C CA . GLY A 1 221 ? 18.316 -5.299 -8.096 1.00 88.88 221 GLY A CA 1
ATOM 1686 C C . GLY A 1 221 ? 17.283 -4.329 -7.520 1.00 88.88 221 GLY A C 1
ATOM 1687 O O . GLY A 1 221 ? 17.663 -3.335 -6.912 1.00 88.88 221 GLY A O 1
ATOM 1688 N N . ASP A 1 222 ? 15.989 -4.616 -7.678 1.00 92.38 222 ASP A N 1
ATOM 1689 C CA . ASP A 1 222 ? 14.899 -3.823 -7.096 1.00 92.38 222 ASP A CA 1
ATOM 1690 C C . ASP A 1 222 ? 14.588 -4.198 -5.641 1.00 92.38 222 ASP A C 1
ATOM 1692 O O . ASP A 1 222 ? 13.846 -3.490 -4.961 1.00 92.38 222 ASP A O 1
ATOM 1696 N N . CYS A 1 223 ? 15.144 -5.306 -5.149 1.00 95.81 223 CYS A N 1
ATOM 1697 C CA . CYS A 1 223 ? 14.942 -5.746 -3.777 1.00 95.81 223 CYS A CA 1
ATOM 1698 C C . CYS A 1 223 ? 15.821 -4.954 -2.806 1.00 95.81 223 CYS A C 1
ATOM 1700 O O . CYS A 1 223 ? 17.050 -5.065 -2.832 1.00 95.81 223 CYS A O 1
ATOM 1702 N N . GLY A 1 224 ? 15.169 -4.204 -1.918 1.00 95.88 224 GLY A N 1
ATOM 1703 C CA . GLY A 1 224 ? 15.815 -3.473 -0.833 1.00 95.88 224 GLY A CA 1
ATOM 1704 C C . GLY A 1 224 ? 16.443 -4.385 0.214 1.00 95.88 224 GLY A C 1
ATOM 1705 O O . GLY A 1 224 ? 16.127 -5.573 0.298 1.00 95.88 224 GLY A O 1
ATOM 1706 N N . LYS A 1 225 ? 17.342 -3.834 1.034 1.00 97.06 225 LYS A N 1
ATOM 1707 C CA . LYS A 1 225 ? 17.933 -4.572 2.164 1.00 97.06 225 LYS A CA 1
ATOM 1708 C C . LYS A 1 225 ? 16.894 -4.777 3.258 1.00 97.06 225 LYS A C 1
ATOM 1710 O O . LYS A 1 225 ? 16.795 -5.866 3.824 1.00 97.06 225 LYS A O 1
ATOM 1715 N N . MET A 1 226 ? 16.119 -3.733 3.516 1.00 97.75 226 MET A N 1
ATOM 1716 C CA . MET A 1 226 ? 15.110 -3.679 4.556 1.00 97.75 226 MET A CA 1
ATOM 1717 C C . MET A 1 226 ? 13.753 -4.181 4.066 1.00 97.75 226 MET A C 1
ATOM 1719 O O . MET A 1 226 ? 13.380 -4.015 2.909 1.00 97.75 226 MET A O 1
ATOM 1723 N N . GLY A 1 227 ? 13.013 -4.793 4.986 1.00 96.31 227 GLY A N 1
ATOM 1724 C CA . GLY A 1 227 ? 11.672 -5.335 4.768 1.00 96.31 227 GLY A CA 1
ATOM 1725 C C . GLY A 1 227 ? 10.690 -4.855 5.829 1.00 96.31 227 GLY A C 1
ATOM 1726 O O . GLY A 1 227 ? 11.081 -4.211 6.805 1.00 96.31 227 GLY A O 1
ATOM 1727 N N . LEU A 1 228 ? 9.423 -5.226 5.669 1.00 95.75 228 LEU A N 1
ATOM 1728 C CA . LEU A 1 228 ? 8.337 -4.918 6.598 1.00 95.75 228 LEU A CA 1
ATOM 1729 C C . LEU A 1 228 ? 8.690 -5.304 8.038 1.00 95.75 228 LEU A C 1
ATOM 1731 O O . LEU A 1 228 ? 8.444 -4.532 8.956 1.00 95.75 228 LEU A O 1
ATOM 1735 N N . GLU A 1 229 ? 9.328 -6.455 8.250 1.00 94.94 229 GLU A N 1
ATOM 1736 C CA . GLU A 1 229 ? 9.753 -6.916 9.573 1.00 94.94 229 GLU A CA 1
ATOM 1737 C C . GLU A 1 229 ? 10.764 -5.976 10.248 1.00 94.94 229 GLU A C 1
ATOM 1739 O O . GLU A 1 229 ? 10.741 -5.816 11.469 1.00 94.94 229 GLU A O 1
ATOM 1744 N N . HIS A 1 230 ? 11.619 -5.316 9.463 1.00 97.25 230 HIS A N 1
ATOM 1745 C CA . HIS A 1 230 ? 12.597 -4.354 9.966 1.00 97.25 230 HIS A CA 1
ATOM 1746 C C . HIS A 1 230 ? 11.910 -3.046 10.361 1.00 97.25 230 HIS A C 1
ATOM 1748 O O . HIS A 1 230 ? 12.183 -2.506 11.432 1.00 97.25 230 HIS A O 1
ATOM 1754 N N . VAL A 1 231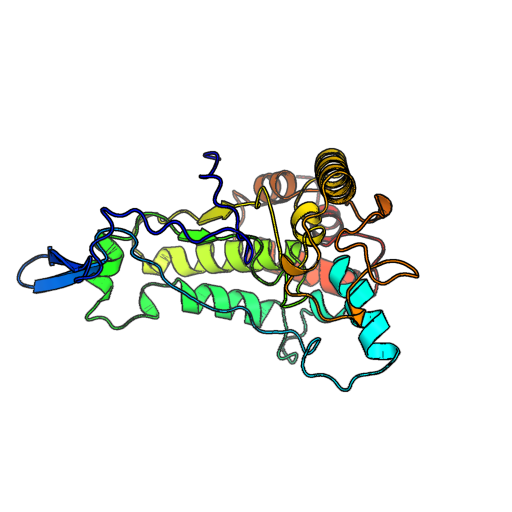 ? 10.981 -2.576 9.524 1.00 97.25 231 VAL A N 1
ATOM 1755 C CA . VAL A 1 231 ? 10.184 -1.372 9.785 1.00 97.25 231 VAL A CA 1
ATOM 1756 C C . VAL A 1 231 ? 9.303 -1.565 11.017 1.00 97.25 231 VAL A C 1
ATOM 1758 O O . VAL A 1 231 ? 9.305 -0.718 11.906 1.00 97.25 231 VAL A O 1
ATOM 1761 N N . VAL A 1 232 ? 8.613 -2.706 11.125 1.00 95.62 232 VAL A N 1
ATOM 1762 C CA . VAL A 1 232 ? 7.796 -3.033 12.301 1.00 95.62 232 VAL A CA 1
ATOM 1763 C C . VAL A 1 232 ? 8.651 -3.036 13.562 1.00 95.62 232 VAL A C 1
ATOM 1765 O O . VAL A 1 232 ? 8.320 -2.337 14.512 1.00 95.62 232 VAL A O 1
ATOM 1768 N N . LYS A 1 233 ? 9.795 -3.726 13.554 1.00 95.81 233 LYS A N 1
ATOM 1769 C CA . LYS A 1 233 ? 10.705 -3.754 14.707 1.00 95.81 233 LYS A CA 1
ATOM 1770 C C . LYS A 1 233 ? 11.204 -2.360 15.113 1.00 95.81 233 LYS A C 1
ATOM 1772 O O . LYS A 1 233 ? 11.385 -2.103 16.298 1.00 95.81 233 LYS A O 1
ATOM 1777 N N . ALA A 1 234 ? 11.454 -1.473 14.150 1.00 96.62 234 ALA A N 1
ATOM 1778 C CA . ALA A 1 234 ? 11.945 -0.123 14.424 1.00 96.62 234 ALA A CA 1
ATOM 1779 C C . ALA A 1 234 ? 10.867 0.817 14.998 1.00 96.62 234 ALA A C 1
ATOM 1781 O O . ALA A 1 234 ? 11.204 1.749 15.729 1.00 96.62 234 ALA A O 1
ATOM 1782 N N . TYR A 1 235 ? 9.588 0.582 14.681 1.00 96.75 235 TYR A N 1
ATOM 1783 C CA . TYR A 1 235 ? 8.499 1.518 14.982 1.00 96.75 235 TYR A CA 1
ATOM 1784 C C . TYR A 1 235 ? 7.365 0.957 15.849 1.00 96.75 235 TYR A C 1
ATOM 1786 O O . TYR A 1 235 ? 6.500 1.731 16.242 1.00 96.75 235 TYR A O 1
ATOM 1794 N N . GLU A 1 236 ? 7.351 -0.332 16.210 1.00 94.50 236 GLU A N 1
ATOM 1795 C CA . GLU A 1 236 ? 6.258 -0.940 16.996 1.00 94.50 236 GLU A CA 1
ATOM 1796 C C . GLU A 1 236 ? 6.008 -0.266 18.356 1.00 94.50 236 GLU A C 1
ATOM 1798 O O . GLU A 1 236 ? 4.894 -0.312 18.874 1.00 94.50 236 GLU A O 1
ATOM 1803 N N . SER A 1 237 ? 7.031 0.377 18.923 1.00 94.94 237 SER A N 1
ATOM 1804 C CA . SER A 1 237 ? 6.968 1.115 20.189 1.00 94.94 237 SER A CA 1
ATOM 1805 C C . SER A 1 237 ? 6.972 2.639 20.023 1.00 94.94 237 SER A C 1
ATOM 1807 O O . SER A 1 237 ? 6.916 3.358 21.023 1.00 94.94 237 SER A O 1
ATOM 1809 N N . ARG A 1 238 ? 7.046 3.148 18.786 1.00 96.19 238 ARG A N 1
ATOM 1810 C CA . ARG A 1 238 ? 7.077 4.585 18.477 1.00 96.19 238 ARG A CA 1
ATOM 1811 C C . ARG A 1 238 ? 5.681 5.099 18.131 1.00 96.19 238 ARG A C 1
ATOM 1813 O O . ARG A 1 238 ? 4.767 4.332 17.834 1.00 96.19 238 ARG A O 1
ATOM 1820 N N . SER A 1 239 ? 5.498 6.415 18.192 1.00 96.69 239 SER A N 1
ATOM 1821 C CA . SER A 1 239 ? 4.218 7.025 17.835 1.00 96.69 239 SER A CA 1
ATOM 1822 C C . SER A 1 239 ? 4.022 7.079 16.315 1.00 96.69 239 SER A C 1
ATOM 1824 O O . SER A 1 239 ? 4.978 7.047 15.541 1.00 96.69 239 SER A O 1
ATOM 1826 N N . VAL A 1 240 ? 2.772 7.243 15.867 1.00 96.50 240 VAL A N 1
ATOM 1827 C CA . VAL A 1 240 ? 2.487 7.524 14.446 1.00 96.50 240 VAL A CA 1
ATOM 1828 C C . VAL A 1 240 ? 3.177 8.813 13.993 1.00 96.50 240 VAL A C 1
ATOM 1830 O O . VAL A 1 240 ? 3.657 8.876 12.868 1.00 96.50 240 VAL A O 1
ATOM 1833 N N . ALA A 1 241 ? 3.262 9.824 14.863 1.00 97.56 241 ALA A N 1
ATOM 1834 C CA . ALA A 1 241 ? 3.908 11.096 14.545 1.00 97.56 241 ALA A CA 1
ATOM 1835 C C . ALA A 1 241 ? 5.420 10.941 14.301 1.00 97.56 241 ALA A C 1
ATOM 1837 O O . ALA A 1 241 ? 5.959 11.589 13.404 1.00 97.56 241 ALA A O 1
ATOM 1838 N N . ASP A 1 242 ? 6.084 10.056 15.054 1.00 96.94 242 ASP A N 1
ATOM 1839 C CA . ASP A 1 242 ? 7.491 9.707 14.837 1.00 96.94 242 ASP A CA 1
ATOM 1840 C C . ASP A 1 242 ? 7.699 9.084 13.453 1.00 96.94 242 ASP A C 1
ATOM 1842 O O . ASP A 1 242 ? 8.508 9.565 12.666 1.00 96.94 242 ASP A O 1
ATOM 1846 N N . LEU A 1 243 ? 6.930 8.033 13.141 1.00 97.44 243 LEU A N 1
ATOM 1847 C CA . LEU A 1 243 ? 7.014 7.346 11.852 1.00 97.44 243 LEU A CA 1
ATOM 1848 C C . LEU A 1 243 ? 6.685 8.283 10.684 1.00 97.44 243 LEU A C 1
ATOM 1850 O O . LEU A 1 243 ? 7.351 8.236 9.654 1.00 97.44 243 LEU A O 1
ATOM 1854 N N . TRP A 1 244 ? 5.686 9.150 10.849 1.00 97.50 244 TRP A N 1
ATOM 1855 C CA . TRP A 1 244 ? 5.317 10.145 9.847 1.00 97.50 244 TRP A CA 1
ATOM 1856 C C . TRP A 1 244 ? 6.466 11.109 9.550 1.00 97.50 244 TRP A C 1
ATOM 1858 O O . TRP A 1 244 ? 6.818 11.311 8.391 1.00 97.50 244 TRP A O 1
ATOM 1868 N N . THR A 1 245 ? 7.063 11.677 10.601 1.00 96.81 245 THR A N 1
ATOM 1869 C CA . THR A 1 245 ? 8.156 12.652 10.482 1.00 96.81 245 THR A CA 1
ATOM 1870 C C . THR A 1 245 ? 9.372 12.030 9.804 1.00 96.81 245 THR A C 1
ATOM 1872 O O . THR A 1 245 ? 9.929 12.618 8.877 1.00 96.81 245 THR A O 1
ATOM 1875 N N . ASP A 1 246 ? 9.756 10.824 10.227 1.00 97.25 246 ASP A N 1
ATOM 1876 C CA . ASP A 1 246 ? 10.906 10.116 9.664 1.00 97.25 246 ASP A CA 1
ATOM 1877 C C . ASP A 1 246 ? 10.664 9.734 8.193 1.00 97.25 246 ASP A C 1
ATOM 1879 O O . ASP A 1 246 ? 11.560 9.879 7.359 1.00 97.25 246 ASP A O 1
ATOM 1883 N N . LEU A 1 247 ? 9.445 9.296 7.849 1.00 97.12 247 LEU A N 1
ATOM 1884 C CA . LEU A 1 247 ? 9.081 8.967 6.472 1.00 97.12 247 LEU A CA 1
ATOM 1885 C C . LEU A 1 247 ? 9.104 10.196 5.566 1.00 97.12 247 LEU A C 1
ATOM 1887 O O . LEU A 1 247 ? 9.724 10.143 4.508 1.00 97.12 247 LEU A O 1
ATOM 1891 N N . GLU A 1 248 ? 8.454 11.296 5.953 1.00 95.88 248 GLU A N 1
ATOM 1892 C CA . GLU A 1 248 ? 8.486 12.525 5.155 1.00 95.88 248 GLU A CA 1
ATOM 1893 C C . GLU A 1 248 ? 9.914 13.042 4.997 1.00 95.88 248 GLU A C 1
ATOM 1895 O O . GLU A 1 248 ? 10.313 13.390 3.887 1.00 95.88 248 GLU A O 1
ATOM 1900 N N . GLY A 1 249 ? 10.703 13.037 6.076 1.00 96.19 249 GLY A N 1
ATOM 1901 C CA . GLY A 1 249 ? 12.116 13.403 6.032 1.00 96.19 249 GLY A CA 1
ATOM 1902 C C . GLY A 1 249 ? 12.896 12.567 5.015 1.00 96.19 249 GLY A C 1
ATOM 1903 O O . GLY A 1 249 ? 13.578 13.127 4.153 1.00 96.19 249 GLY A O 1
ATOM 1904 N N . ALA A 1 250 ? 12.732 11.242 5.055 1.00 96.19 250 ALA A N 1
ATOM 1905 C CA . ALA A 1 250 ? 13.361 10.329 4.107 1.00 96.19 250 ALA A CA 1
ATOM 1906 C C . ALA A 1 250 ? 12.895 10.581 2.662 1.00 96.19 250 ALA A C 1
ATOM 1908 O O . ALA A 1 250 ? 13.727 10.675 1.759 1.00 96.19 250 ALA A O 1
ATOM 1909 N N . MET A 1 251 ? 11.590 10.746 2.424 1.00 95.25 251 MET A N 1
ATOM 1910 C CA . MET A 1 251 ? 11.055 10.974 1.074 1.00 95.25 251 MET A CA 1
ATOM 1911 C C . MET A 1 251 ? 11.475 12.332 0.502 1.00 95.25 251 MET A C 1
ATOM 1913 O O . MET A 1 251 ? 11.770 12.417 -0.687 1.00 95.25 251 MET A O 1
ATOM 1917 N N . TRP A 1 252 ? 11.578 13.382 1.322 1.00 94.69 252 TRP A N 1
ATOM 1918 C CA . TRP A 1 252 ? 12.110 14.676 0.884 1.00 94.69 252 TRP A CA 1
ATOM 1919 C C . TRP A 1 252 ? 13.599 14.604 0.550 1.00 94.69 252 TRP A C 1
ATOM 1921 O O . TRP A 1 252 ? 14.025 15.111 -0.488 1.00 94.69 252 TRP A O 1
ATOM 1931 N N . GLN A 1 253 ? 14.395 13.950 1.399 1.00 95.00 253 GLN A N 1
ATOM 1932 C CA . GLN A 1 253 ? 15.832 13.790 1.177 1.00 95.00 253 GLN A CA 1
ATOM 1933 C C . GLN A 1 253 ? 16.137 12.950 -0.075 1.00 95.00 253 GLN A C 1
ATOM 1935 O O . GLN A 1 253 ? 17.128 13.202 -0.763 1.00 95.00 253 GLN A O 1
ATOM 1940 N N . HIS A 1 254 ? 15.274 11.981 -0.390 1.00 92.75 254 HIS A N 1
ATOM 1941 C CA . HIS A 1 254 ? 15.463 11.006 -1.463 1.00 92.75 254 HIS A CA 1
ATOM 1942 C C . HIS A 1 254 ? 14.443 11.130 -2.608 1.00 92.75 254 HIS A C 1
ATOM 1944 O O . HIS A 1 254 ? 14.258 10.181 -3.368 1.00 92.75 254 HIS A O 1
ATOM 1950 N N . GLN A 1 255 ? 13.813 12.296 -2.795 1.00 85.88 255 GLN A N 1
ATOM 1951 C CA . GLN A 1 255 ? 12.695 12.480 -3.739 1.00 85.88 255 GLN A CA 1
ATOM 1952 C C . GLN A 1 255 ? 13.014 12.058 -5.188 1.00 85.88 255 GLN A C 1
ATOM 1954 O O . GLN A 1 255 ? 12.129 11.632 -5.927 1.00 85.88 255 GLN A O 1
ATOM 1959 N N . ASN A 1 256 ? 14.285 12.148 -5.594 1.00 84.94 256 ASN A N 1
ATOM 1960 C CA . ASN A 1 256 ? 14.757 11.765 -6.930 1.00 84.94 256 ASN A CA 1
ATOM 1961 C C . ASN A 1 256 ? 15.602 10.477 -6.940 1.00 84.94 256 ASN A C 1
ATOM 1963 O O . ASN A 1 256 ? 16.169 10.118 -7.972 1.00 84.94 256 ASN A O 1
ATOM 1967 N N . ASP A 1 257 ? 15.716 9.788 -5.804 1.00 90.31 257 ASP A N 1
ATOM 1968 C CA . ASP A 1 257 ? 16.486 8.556 -5.674 1.00 90.31 257 ASP A CA 1
ATOM 1969 C C . ASP A 1 257 ? 15.575 7.327 -5.801 1.00 90.31 257 ASP A C 1
ATOM 1971 O O . ASP A 1 257 ? 14.990 6.835 -4.835 1.00 90.31 257 ASP A O 1
ATOM 1975 N N . ALA A 1 258 ? 15.497 6.799 -7.021 1.00 87.12 258 ALA A N 1
ATOM 1976 C CA . ALA A 1 258 ? 14.826 5.536 -7.324 1.00 87.12 258 ALA A CA 1
ATOM 1977 C C . ALA A 1 258 ? 15.752 4.306 -7.193 1.00 87.12 258 ALA A C 1
ATOM 1979 O O . ALA A 1 258 ? 15.353 3.190 -7.541 1.00 87.12 258 ALA A O 1
ATOM 1980 N N . SER A 1 259 ? 17.004 4.490 -6.754 1.00 90.44 259 SER A N 1
ATOM 1981 C CA . SER A 1 259 ? 17.969 3.395 -6.591 1.00 90.44 259 SER A CA 1
ATOM 1982 C C . SER A 1 259 ? 17.793 2.641 -5.273 1.00 90.44 259 SER A C 1
ATOM 1984 O O . SER A 1 259 ? 18.152 1.468 -5.196 1.00 90.44 259 SER A O 1
ATOM 1986 N N . SER A 1 260 ? 17.195 3.286 -4.271 1.00 94.00 260 SER A N 1
ATOM 1987 C CA . SER A 1 260 ? 16.868 2.700 -2.974 1.00 94.00 260 SER A CA 1
ATOM 1988 C C . SER A 1 260 ? 15.353 2.563 -2.775 1.00 94.00 260 SER A C 1
ATOM 1990 O O . SER A 1 260 ? 14.538 3.263 -3.395 1.00 94.00 260 SER A O 1
ATOM 1992 N N . THR A 1 261 ? 14.965 1.598 -1.941 1.00 96.25 261 THR A N 1
ATOM 1993 C CA . THR A 1 261 ? 13.558 1.376 -1.591 1.00 96.25 261 THR A CA 1
ATOM 1994 C C . THR A 1 261 ? 13.106 2.320 -0.479 1.00 96.25 261 THR A C 1
ATOM 1996 O O . THR A 1 261 ? 13.935 2.846 0.261 1.00 96.25 261 THR A O 1
ATOM 1999 N N . VAL A 1 262 ? 11.795 2.513 -0.324 1.00 97.06 262 VAL A N 1
ATOM 2000 C CA . VAL A 1 262 ? 11.234 3.375 0.730 1.00 97.06 262 VAL A CA 1
ATOM 2001 C C . VAL A 1 262 ? 11.649 2.900 2.124 1.00 97.06 262 VAL A C 1
ATOM 2003 O O . VAL A 1 262 ? 12.017 3.715 2.961 1.00 97.06 262 VAL A O 1
ATOM 2006 N N . PHE A 1 263 ? 11.658 1.591 2.378 1.00 97.94 263 PHE A N 1
ATOM 2007 C CA . PHE A 1 263 ? 12.083 1.014 3.653 1.00 97.94 263 PHE A CA 1
ATOM 2008 C C . PHE A 1 263 ? 13.580 1.195 3.910 1.00 97.94 263 PHE A C 1
ATOM 2010 O O . PHE A 1 263 ? 13.964 1.457 5.049 1.00 97.94 263 PHE A O 1
ATOM 2017 N N . ASP A 1 264 ? 14.423 1.088 2.877 1.00 97.50 264 ASP A N 1
ATOM 2018 C CA . ASP A 1 264 ? 15.854 1.381 3.017 1.00 97.50 264 ASP A CA 1
ATOM 2019 C C . ASP A 1 264 ? 16.079 2.859 3.352 1.00 97.50 264 ASP A C 1
ATOM 2021 O O . ASP A 1 264 ? 16.841 3.164 4.266 1.00 97.50 264 ASP A O 1
ATOM 2025 N N . GLN A 1 265 ? 15.397 3.764 2.642 1.00 96.69 265 GLN A N 1
ATOM 2026 C CA . GLN A 1 265 ? 15.476 5.211 2.868 1.00 96.69 265 GLN A CA 1
ATOM 2027 C C . GLN A 1 265 ? 14.998 5.575 4.279 1.00 96.69 265 GLN A C 1
ATOM 2029 O O . GLN A 1 265 ? 15.707 6.265 5.010 1.00 96.69 265 GLN A O 1
ATOM 2034 N N . LEU A 1 266 ? 13.841 5.044 4.690 1.00 97.44 266 LEU A N 1
ATOM 2035 C CA . LEU A 1 266 ? 13.260 5.253 6.015 1.00 97.44 266 LEU A CA 1
ATOM 2036 C C . LEU A 1 266 ? 14.219 4.807 7.123 1.00 97.44 266 LEU A C 1
ATOM 2038 O O . LEU A 1 266 ? 14.519 5.578 8.026 1.00 97.44 266 LEU A O 1
ATOM 2042 N N . LEU A 1 267 ? 14.732 3.576 7.054 1.00 96.81 267 LEU A N 1
ATOM 2043 C CA . LEU A 1 267 ? 15.553 3.019 8.133 1.00 96.81 267 LEU A CA 1
ATOM 2044 C C . LEU A 1 267 ? 17.009 3.491 8.114 1.00 96.81 267 LEU A C 1
ATOM 2046 O O . LEU A 1 267 ? 17.693 3.346 9.123 1.00 96.81 267 LEU A O 1
ATOM 2050 N N . HIS A 1 268 ? 17.491 4.074 7.015 1.00 93.50 268 HIS A N 1
ATOM 2051 C CA . HIS A 1 268 ? 18.782 4.762 7.007 1.00 93.50 268 HIS A CA 1
ATOM 2052 C C . 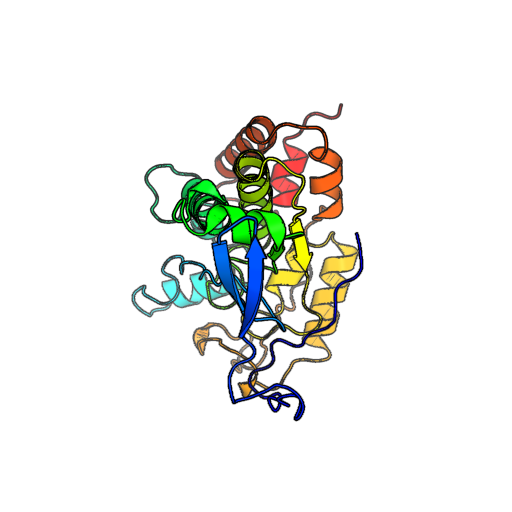HIS A 1 268 ? 18.730 6.104 7.751 1.00 93.50 268 HIS A C 1
ATOM 2054 O O . HIS A 1 268 ? 19.739 6.531 8.309 1.00 93.50 268 HIS A O 1
ATOM 2060 N N . ALA A 1 269 ? 17.561 6.749 7.779 1.00 81.00 269 ALA A N 1
ATOM 2061 C CA . ALA A 1 269 ? 17.352 8.023 8.460 1.00 81.00 269 ALA A CA 1
ATOM 2062 C C . ALA A 1 269 ? 17.182 7.883 9.986 1.00 81.00 269 ALA A C 1
ATOM 2064 O O . ALA A 1 269 ? 17.339 8.868 10.707 1.00 81.00 269 ALA A O 1
ATOM 2065 N N . VAL A 1 270 ? 16.890 6.679 10.493 1.00 79.88 270 VAL A N 1
ATOM 2066 C CA . VAL A 1 270 ? 16.694 6.439 11.930 1.00 79.88 270 VAL A CA 1
ATOM 2067 C C . VAL A 1 270 ? 18.051 6.387 12.644 1.00 79.88 270 VAL A C 1
ATOM 2069 O O . VAL A 1 270 ? 18.868 5.517 12.327 1.00 79.88 270 VAL A O 1
ATOM 2072 N N . PRO A 1 271 ? 18.318 7.264 13.632 1.00 70.00 271 PRO A N 1
ATOM 2073 C CA . PRO A 1 271 ? 19.513 7.160 14.461 1.00 70.00 271 PRO A CA 1
ATOM 2074 C C . PRO A 1 271 ? 19.560 5.791 15.146 1.00 70.00 271 PRO A C 1
ATOM 2076 O O . PRO A 1 271 ? 18.548 5.320 15.664 1.00 70.00 271 PRO A O 1
ATOM 2079 N N . ALA A 1 272 ? 20.727 5.146 15.167 1.00 66.81 272 ALA A N 1
ATOM 2080 C CA . ALA A 1 272 ? 20.902 3.933 15.956 1.00 66.81 272 ALA A CA 1
ATOM 2081 C C . ALA A 1 272 ? 20.665 4.271 17.439 1.00 66.81 272 ALA A C 1
ATOM 2083 O O . ALA A 1 272 ? 21.419 5.060 18.010 1.00 66.81 272 ALA A O 1
ATOM 2084 N N . ASN A 1 273 ? 19.598 3.713 18.017 1.00 57.34 273 ASN A N 1
ATOM 2085 C CA . ASN A 1 273 ? 19.315 3.786 19.453 1.00 57.34 273 ASN A CA 1
ATOM 2086 C C . ASN A 1 273 ? 20.334 2.981 20.263 1.00 57.34 273 ASN A C 1
ATOM 2088 O O . ASN A 1 273 ? 20.706 1.874 19.805 1.00 57.34 273 ASN A O 1
#

Sequence (273 aa):
LSAGIAAPCRYNSHLFLDPNTPLTSDLVAVGLGDRRYRVSGSRPFLAFMSENQGFITDAPGPAQDAAILLARRNKEPRQRDVSPSSKWSFEKQVQAWHRAVALTSYSDSVQPALRALVTSVGVGPWLAGLWFGDSQIGFLASWMGQALAAGSWGQSVPLDYYIYASFTENPGNQCFVHSQASCQACLAQCSREPLPKESYWLPSNAFFGTSGGNPCVTDQGDCGKMGLEHVVKAYESRSVADLWTDLEGAMWQHQNDASSTVFDQLLHAVPAN